Protein AF-A0A1G3WZU2-F1 (afdb_monomer)

Solvent-accessible surface area (backbone atoms only — not comparable to full-atom values): 15239 Å² total; per-residue (Å²): 101,66,67,58,32,50,53,53,32,50,48,33,29,76,77,67,68,32,59,83,69,28,59,60,45,56,56,50,42,62,48,52,51,39,60,75,75,38,60,69,74,60,24,54,40,70,40,26,60,58,54,23,50,54,52,32,49,50,32,31,72,78,67,65,29,57,78,72,34,60,59,46,52,54,48,33,64,44,47,42,40,69,71,74,42,56,78,85,56,30,61,46,71,43,30,63,57,55,25,48,53,51,30,51,48,31,29,75,77,66,69,30,55,83,71,28,58,59,50,54,53,52,35,62,51,56,51,40,68,72,51,88,53,63,67,60,34,50,53,46,52,52,29,48,53,53,19,51,52,42,23,52,47,28,32,74,77,67,68,36,47,74,65,12,55,56,32,56,50,49,38,53,51,49,32,46,75,72,60,75,55,71,86,70,70,66,78,55,71,58,99,53,29,69,48,53,49,52,50,52,54,43,49,53,47,30,52,52,48,29,52,47,34,27,72,75,65,70,29,59,92,61,25,64,59,49,55,51,49,48,63,47,52,48,43,62,62,76,43,78,87,47,62,49,77,43,24,60,52,53,18,52,48,46,24,50,49,39,20,72,78,67,72,34,55,92,58,19,64,61,35,53,53,46,33,63,50,32,47,50,66,77,73,108

Sequence (284 aa):
MPFISVITYMILGFVYNLWNPGWIVFLSIPMVAIIANTRFKNAIVALSPFLSVIAFLILGFEFQLWHPGWMVFLFIPMSAIILNTRLKDMFVAISPFVATIIFIVLGFYYDLWNPGWLVFLMIPMIGVLYKPNKLHVFLYELSFIVAIGFYLYMGYVYELWAYGGLGFLLPFGIGILLGDVKFELDAIEGPQKNKVIVMLLTIFFCIAAFLTLGFVLDGWIYAWQVFLLIPVVAILAFDKFRFTAIAPFVAVVLFFSIGYFFDMFHISWLAFMIIPIAAILENA

Nearest PDB structures (foldseek):
  7udm-assembly1_A  TM=1.849E-01  e=8.961E+00  synthetic construct

pLDDT: mean 90.25, std 7.16, range [53.41, 97.06]

Structure (mmCIF, N/CA/C/O backbone):
data_AF-A0A1G3WZU2-F1
#
_entry.id   AF-A0A1G3WZU2-F1
#
loop_
_atom_site.group_PDB
_atom_site.id
_atom_site.type_symbol
_atom_site.label_atom_id
_atom_site.label_alt_id
_atom_site.label_comp_id
_atom_site.label_asym_id
_atom_site.label_entity_id
_atom_site.label_seq_id
_atom_site.pdbx_PDB_ins_code
_atom_site.Cartn_x
_atom_site.Cartn_y
_atom_site.Cartn_z
_atom_site.occupancy
_atom_site.B_iso_or_equiv
_atom_site.auth_seq_id
_atom_site.auth_comp_id
_atom_site.auth_asym_id
_atom_site.auth_atom_id
_atom_site.pdbx_PDB_model_num
ATOM 1 N N . MET A 1 1 ? 7.653 8.696 -30.078 1.00 71.00 1 MET A N 1
ATOM 2 C CA . MET A 1 1 ? 9.006 8.372 -30.580 1.00 71.00 1 MET A CA 1
ATOM 3 C C . MET A 1 1 ? 9.350 6.866 -30.491 1.00 71.00 1 MET A C 1
ATOM 5 O O . MET A 1 1 ? 10.427 6.554 -30.003 1.00 71.00 1 MET A O 1
ATOM 9 N N . PRO A 1 2 ? 8.527 5.906 -30.979 1.00 85.50 2 PRO A N 1
ATOM 10 C CA . PRO A 1 2 ? 8.866 4.474 -30.859 1.00 85.50 2 PRO A CA 1
ATOM 11 C C . PRO A 1 2 ? 10.161 4.081 -31.584 1.00 85.50 2 PRO A C 1
ATOM 13 O O . PRO A 1 2 ? 10.980 3.353 -31.036 1.00 85.50 2 PRO A O 1
ATOM 16 N N . PHE A 1 3 ? 10.379 4.621 -32.789 1.00 88.88 3 PHE A N 1
ATOM 17 C CA . PHE A 1 3 ? 11.576 4.336 -33.586 1.00 88.88 3 PHE A CA 1
ATOM 18 C C . PHE A 1 3 ? 12.869 4.800 -32.911 1.00 88.88 3 PHE A C 1
ATOM 20 O O . PHE A 1 3 ? 13.854 4.072 -32.938 1.00 88.88 3 PHE A O 1
ATOM 27 N N . ILE A 1 4 ? 12.859 5.967 -32.256 1.00 91.06 4 ILE A N 1
ATOM 28 C CA . ILE A 1 4 ? 14.031 6.452 -31.512 1.00 91.06 4 ILE A CA 1
ATOM 29 C C . ILE A 1 4 ? 14.334 5.504 -30.350 1.00 91.06 4 ILE A C 1
ATOM 31 O O . ILE A 1 4 ? 15.478 5.095 -30.201 1.00 91.06 4 ILE A O 1
ATOM 35 N N . SER A 1 5 ? 13.321 5.082 -29.585 1.00 91.31 5 SER A N 1
ATOM 36 C CA . SER A 1 5 ? 13.514 4.139 -28.478 1.00 91.31 5 SER A CA 1
ATOM 37 C C . SER A 1 5 ? 14.106 2.804 -28.944 1.00 91.31 5 SER A C 1
ATOM 39 O O . SER A 1 5 ? 15.008 2.287 -28.292 1.00 91.31 5 SER A O 1
ATOM 41 N N . VAL A 1 6 ? 13.659 2.277 -30.092 1.00 91.44 6 VAL A N 1
ATOM 42 C CA . VAL A 1 6 ? 14.221 1.054 -30.694 1.00 91.44 6 VAL A CA 1
ATOM 43 C C . VAL A 1 6 ? 15.668 1.264 -31.137 1.00 91.44 6 VAL A C 1
ATOM 45 O O . VAL A 1 6 ? 16.519 0.441 -30.815 1.00 91.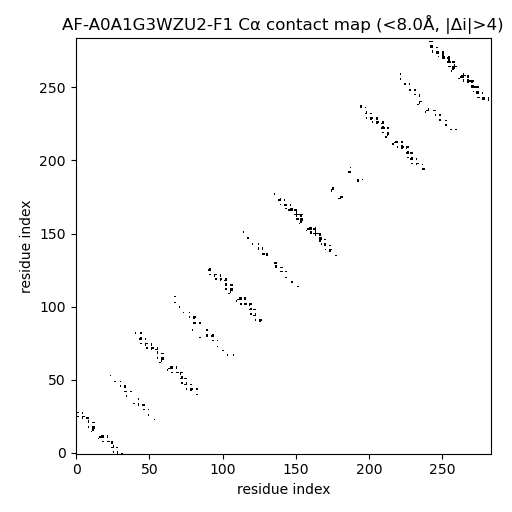44 6 VAL A O 1
ATOM 48 N N . ILE A 1 7 ? 15.973 2.359 -31.841 1.00 94.25 7 ILE A N 1
ATOM 49 C CA . ILE A 1 7 ? 17.341 2.665 -32.289 1.00 94.25 7 ILE A CA 1
ATOM 50 C C . ILE A 1 7 ? 18.274 2.786 -31.082 1.00 94.25 7 ILE A C 1
ATOM 52 O O . ILE A 1 7 ? 19.335 2.167 -31.058 1.00 94.25 7 ILE A O 1
ATOM 56 N N . THR A 1 8 ? 17.865 3.527 -30.052 1.00 93.12 8 THR A N 1
ATOM 57 C CA . THR A 1 8 ? 18.632 3.671 -28.813 1.00 93.12 8 THR A CA 1
ATOM 58 C C . THR A 1 8 ? 18.815 2.326 -28.108 1.00 93.12 8 THR A C 1
ATOM 60 O O . THR A 1 8 ? 19.929 2.025 -27.691 1.00 93.12 8 THR A O 1
ATOM 63 N N . TYR A 1 9 ? 17.777 1.487 -28.024 1.00 93.81 9 TYR A N 1
ATOM 64 C CA . TYR A 1 9 ? 17.889 0.140 -27.455 1.00 93.81 9 TYR A CA 1
ATOM 65 C C . TYR A 1 9 ? 18.904 -0.727 -28.212 1.00 93.81 9 TYR A C 1
ATOM 67 O O . TYR A 1 9 ? 19.763 -1.347 -27.590 1.00 93.81 9 TYR A O 1
ATOM 75 N N . MET A 1 10 ? 18.863 -0.714 -29.548 1.00 95.19 10 MET A N 1
ATOM 76 C CA . MET A 1 10 ? 19.804 -1.464 -30.384 1.00 95.19 10 MET A CA 1
ATOM 77 C C . MET A 1 10 ? 21.242 -0.962 -30.224 1.00 95.19 10 MET A C 1
ATOM 79 O O . MET A 1 10 ? 22.159 -1.771 -30.137 1.00 95.19 10 MET A O 1
ATOM 83 N N . ILE A 1 11 ? 21.456 0.353 -30.124 1.00 95.12 11 ILE A N 1
ATOM 84 C CA . ILE A 1 11 ? 22.785 0.924 -29.852 1.00 95.12 11 ILE A CA 1
ATOM 85 C C . ILE A 1 11 ? 23.288 0.474 -28.472 1.00 95.12 11 ILE A C 1
ATOM 87 O O . ILE A 1 11 ? 24.419 0.007 -28.364 1.00 95.12 11 ILE A O 1
ATOM 91 N N . LEU A 1 12 ? 22.454 0.557 -27.429 1.00 93.81 12 LEU A N 1
ATOM 92 C CA . LEU A 1 12 ? 22.808 0.092 -26.081 1.00 93.81 12 LEU A CA 1
ATOM 93 C C . LEU A 1 12 ? 23.155 -1.405 -26.062 1.00 93.81 12 LEU A C 1
ATOM 95 O O . LEU A 1 12 ? 24.130 -1.800 -25.426 1.00 93.81 12 LEU A O 1
ATOM 99 N N . GLY A 1 13 ? 22.401 -2.228 -26.791 1.00 93.56 13 GLY A N 1
ATOM 100 C CA . GLY A 1 13 ? 22.639 -3.664 -26.912 1.00 93.56 13 GLY A CA 1
ATOM 101 C C . GLY A 1 13 ? 23.910 -4.011 -27.690 1.00 93.56 13 GLY A C 1
ATOM 102 O O . GLY A 1 13 ? 24.774 -4.709 -27.172 1.00 93.56 13 GLY A O 1
ATOM 103 N N . PHE A 1 14 ? 24.062 -3.517 -28.920 1.00 95.00 14 PHE A N 1
ATOM 104 C CA . PHE A 1 14 ? 25.176 -3.907 -29.793 1.00 95.00 14 PHE A CA 1
ATOM 105 C C . PHE A 1 14 ? 26.505 -3.229 -29.450 1.00 95.00 14 PHE A C 1
ATOM 107 O O . PHE A 1 14 ? 27.548 -3.863 -29.578 1.00 95.00 14 PHE A O 1
ATOM 114 N N . VAL A 1 15 ? 26.493 -1.960 -29.026 1.00 96.44 15 VAL A N 1
ATOM 115 C CA . VAL A 1 15 ? 27.729 -1.206 -28.742 1.00 96.44 15 VAL A CA 1
ATOM 116 C C . VAL A 1 15 ? 28.191 -1.415 -27.302 1.00 96.44 15 VAL A C 1
ATOM 118 O O . VAL A 1 15 ? 29.385 -1.555 -27.059 1.00 96.44 15 VAL A O 1
ATOM 121 N N . TYR A 1 16 ? 27.254 -1.453 -26.351 1.00 92.38 16 TYR A N 1
ATOM 122 C CA . TYR A 1 16 ? 27.567 -1.468 -24.918 1.00 92.38 16 TYR A CA 1
ATOM 123 C C . TYR A 1 16 ? 27.204 -2.786 -24.214 1.00 92.38 16 TYR A C 1
ATOM 125 O O . TYR A 1 16 ? 27.464 -2.920 -23.021 1.00 92.38 16 TYR A O 1
ATOM 133 N N . ASN A 1 17 ? 26.617 -3.763 -24.920 1.00 92.19 17 ASN A N 1
ATOM 134 C CA . ASN A 1 17 ? 26.125 -5.027 -24.352 1.00 92.19 17 ASN A CA 1
ATOM 135 C C . ASN A 1 17 ? 25.097 -4.842 -23.211 1.00 92.19 17 ASN A C 1
ATOM 137 O O . ASN A 1 17 ? 24.964 -5.678 -22.318 1.00 92.19 17 ASN A O 1
ATOM 141 N N . LEU A 1 18 ? 24.339 -3.740 -23.239 1.00 90.12 18 LEU A N 1
ATOM 142 C CA . LEU A 1 18 ? 23.370 -3.344 -22.212 1.00 90.12 18 LEU A CA 1
ATOM 143 C C . LEU A 1 18 ? 21.937 -3.792 -22.554 1.00 90.12 18 LEU A C 1
ATOM 145 O O . LEU A 1 18 ? 20.985 -3.026 -22.409 1.00 90.12 18 LEU A O 1
ATOM 149 N N . TRP A 1 19 ? 21.755 -5.044 -22.982 1.00 85.94 19 TRP A N 1
ATOM 150 C CA . TRP A 1 19 ? 20.434 -5.591 -23.340 1.00 85.94 19 TRP A CA 1
ATOM 151 C C . TRP A 1 19 ? 19.440 -5.588 -22.170 1.00 85.94 19 TRP A C 1
ATOM 153 O O . TRP A 1 19 ? 18.263 -5.273 -22.352 1.00 85.94 19 TRP A O 1
ATOM 163 N N . ASN A 1 20 ? 19.933 -5.894 -20.966 1.00 79.94 20 ASN A N 1
ATOM 164 C CA . ASN A 1 20 ? 19.120 -6.049 -19.759 1.00 79.94 20 ASN A CA 1
ATOM 165 C C . ASN A 1 20 ? 18.662 -4.731 -19.120 1.00 79.94 20 ASN A C 1
ATOM 167 O O . ASN A 1 20 ? 17.515 -4.679 -18.707 1.00 79.94 20 ASN A O 1
ATOM 171 N N . PRO A 1 21 ? 19.468 -3.663 -19.004 1.00 84.50 21 PRO A N 1
ATOM 172 C CA . PRO A 1 21 ? 18.947 -2.362 -18.570 1.00 84.50 21 PRO A CA 1
ATOM 173 C C . PRO A 1 21 ? 18.379 -1.538 -19.737 1.00 84.50 21 PRO A C 1
ATOM 175 O O . PRO A 1 21 ? 17.579 -0.628 -19.526 1.00 84.50 21 PRO A O 1
ATOM 178 N N . GLY A 1 22 ? 18.746 -1.859 -20.983 1.00 85.62 22 GLY A N 1
ATOM 179 C CA . GLY A 1 22 ? 18.366 -1.084 -22.162 1.00 85.62 22 GLY A CA 1
ATOM 180 C C . GLY A 1 22 ? 16.857 -0.996 -22.404 1.00 85.62 22 GLY A C 1
ATOM 181 O O . GLY A 1 22 ? 16.400 -0.009 -22.980 1.00 85.62 22 GLY A O 1
ATOM 182 N N . TRP A 1 23 ? 16.056 -1.966 -21.944 1.00 85.75 23 TRP A N 1
ATOM 183 C CA . TRP A 1 23 ? 14.601 -1.934 -22.150 1.00 85.75 23 TRP A CA 1
ATOM 184 C C . TRP A 1 23 ? 13.918 -0.761 -21.435 1.00 85.75 23 TRP A C 1
ATOM 186 O O . TRP A 1 23 ? 12.832 -0.356 -21.847 1.00 85.75 23 TRP A O 1
ATOM 196 N N . ILE A 1 24 ? 14.560 -0.154 -20.428 1.00 88.50 24 ILE A N 1
ATOM 197 C CA . ILE A 1 24 ? 14.058 1.045 -19.736 1.00 88.50 24 ILE A CA 1
ATOM 198 C C . ILE A 1 24 ? 13.798 2.185 -20.734 1.00 88.50 24 ILE A C 1
ATOM 200 O O . ILE A 1 24 ? 12.875 2.979 -20.550 1.00 88.50 24 ILE A O 1
ATOM 204 N N . VAL A 1 25 ? 14.531 2.227 -21.851 1.00 90.38 25 VAL A N 1
ATOM 205 C CA . VAL A 1 25 ? 14.321 3.202 -22.927 1.00 90.38 25 VAL A CA 1
ATOM 206 C C . VAL A 1 25 ? 12.904 3.123 -23.504 1.00 90.38 25 VAL A C 1
ATOM 208 O O . VAL A 1 25 ? 12.361 4.150 -23.911 1.00 90.38 25 VAL A O 1
ATOM 211 N N . PHE A 1 26 ? 12.243 1.963 -23.497 1.00 90.81 26 PHE A N 1
ATOM 212 C CA . PHE A 1 26 ? 10.860 1.848 -23.967 1.00 90.81 26 PHE A CA 1
ATOM 213 C C . PHE A 1 26 ? 9.856 2.583 -23.073 1.00 90.81 26 PHE A C 1
ATOM 215 O O . PHE A 1 26 ? 8.830 3.039 -23.578 1.00 90.81 26 PHE A O 1
ATOM 222 N N . LEU A 1 27 ? 10.168 2.807 -21.790 1.00 90.75 27 LEU A N 1
ATOM 223 C CA . LEU A 1 27 ? 9.333 3.622 -20.900 1.00 90.75 27 LEU A CA 1
ATOM 224 C C . LEU A 1 27 ? 9.261 5.086 -21.364 1.00 90.75 27 LEU A C 1
ATOM 226 O O . LEU A 1 27 ? 8.260 5.757 -21.122 1.00 90.75 27 LEU A O 1
ATOM 230 N N . SER A 1 28 ? 10.254 5.569 -22.123 1.00 88.88 28 SER A N 1
ATOM 231 C CA . SER A 1 28 ? 10.216 6.917 -22.710 1.00 88.88 28 SER A CA 1
ATOM 232 C C . SER A 1 28 ? 9.045 7.124 -23.680 1.00 88.88 28 SER A C 1
ATOM 234 O O . SER A 1 28 ? 8.581 8.253 -23.838 1.00 88.88 28 SER A O 1
ATOM 236 N N . ILE A 1 29 ? 8.521 6.057 -24.299 1.00 89.50 29 ILE A N 1
ATOM 237 C CA . ILE A 1 29 ? 7.420 6.137 -25.270 1.00 89.50 29 ILE A CA 1
ATOM 238 C C . ILE A 1 29 ? 6.145 6.691 -24.610 1.00 89.50 29 ILE A C 1
ATOM 240 O O . ILE A 1 29 ? 5.689 7.761 -25.033 1.00 89.50 29 ILE A O 1
ATOM 244 N N . PRO A 1 30 ? 5.564 6.032 -23.585 1.00 90.31 30 PRO A N 1
ATOM 245 C CA . PRO A 1 30 ? 4.407 6.571 -22.879 1.00 90.31 30 PRO A CA 1
ATOM 246 C C . PRO A 1 30 ? 4.749 7.833 -22.078 1.00 90.31 30 PRO A C 1
ATOM 248 O O . PRO A 1 30 ? 3.932 8.748 -22.041 1.00 90.31 30 PRO A O 1
ATOM 251 N N . MET A 1 31 ? 5.950 7.945 -21.494 1.00 91.56 31 MET A N 1
ATOM 252 C CA . MET A 1 31 ? 6.325 9.123 -20.698 1.00 91.56 31 MET A CA 1
ATOM 253 C C . MET A 1 31 ? 6.316 10.417 -21.522 1.00 91.56 31 MET A C 1
ATOM 255 O O . MET A 1 31 ? 5.727 11.408 -21.094 1.00 91.56 31 MET A O 1
ATOM 259 N N . VAL A 1 32 ? 6.904 10.416 -22.724 1.00 90.69 32 VAL A N 1
ATOM 260 C CA . VAL A 1 32 ? 6.888 11.591 -23.614 1.00 90.69 32 VAL A CA 1
ATOM 261 C C . VAL A 1 32 ? 5.461 11.928 -24.041 1.00 90.69 32 VAL A C 1
ATOM 263 O O . VAL A 1 32 ? 5.096 13.102 -24.068 1.00 90.69 32 VAL A O 1
ATOM 266 N N . ALA A 1 33 ? 4.632 10.919 -24.330 1.00 88.44 33 ALA A N 1
ATOM 267 C CA . ALA A 1 33 ? 3.231 11.136 -24.679 1.00 88.44 33 ALA A CA 1
ATOM 268 C C . ALA A 1 33 ? 2.448 11.793 -23.529 1.00 88.44 33 ALA A C 1
ATOM 270 O O . ALA A 1 33 ? 1.692 12.734 -23.769 1.00 88.44 33 ALA A O 1
ATOM 271 N N . ILE A 1 34 ? 2.663 11.351 -22.287 1.00 90.62 34 ILE A N 1
ATOM 272 C CA . ILE A 1 34 ? 2.039 11.933 -21.093 1.00 90.62 34 ILE A CA 1
ATOM 273 C C . ILE A 1 34 ? 2.492 13.382 -20.904 1.00 90.62 34 ILE A C 1
ATOM 275 O O . ILE A 1 34 ? 1.643 14.259 -20.757 1.00 90.62 34 ILE A O 1
ATOM 279 N N . ILE A 1 35 ? 3.801 13.646 -20.956 1.00 91.62 35 ILE A N 1
ATOM 280 C CA . ILE A 1 35 ? 4.371 14.991 -20.772 1.00 91.62 35 ILE A CA 1
ATOM 281 C C . ILE A 1 35 ? 3.839 15.966 -21.828 1.00 91.62 35 ILE A C 1
ATOM 283 O O . ILE A 1 35 ? 3.502 17.099 -21.498 1.00 91.62 35 ILE A O 1
ATOM 287 N N . ALA A 1 36 ? 3.735 15.527 -23.083 1.00 90.69 36 ALA A N 1
ATOM 288 C CA . ALA A 1 36 ? 3.288 16.376 -24.182 1.00 90.69 36 ALA A CA 1
ATOM 289 C C . ALA A 1 36 ? 1.780 16.680 -24.143 1.00 90.69 36 ALA A C 1
ATOM 291 O O . ALA A 1 36 ? 1.372 17.768 -24.540 1.00 90.69 36 ALA A O 1
ATOM 292 N N . ASN A 1 37 ? 0.952 15.735 -23.684 1.00 91.06 37 ASN A N 1
ATOM 293 C CA . ASN A 1 37 ? -0.510 15.828 -23.813 1.00 91.06 37 ASN A CA 1
ATOM 294 C C . ASN A 1 37 ? -1.250 16.101 -22.495 1.00 91.06 37 ASN A C 1
ATOM 296 O O . ASN A 1 37 ? -2.469 16.266 -22.499 1.00 91.06 37 ASN A O 1
ATOM 300 N N . THR A 1 38 ? -0.550 16.147 -21.358 1.00 88.94 38 THR A N 1
ATOM 301 C CA . THR A 1 38 ? -1.179 16.222 -20.032 1.00 88.94 38 THR A CA 1
ATOM 302 C C . THR A 1 38 ? -0.744 17.472 -19.272 1.00 88.94 38 THR A C 1
ATOM 304 O O . THR A 1 38 ? 0.418 17.864 -19.287 1.00 88.94 38 THR A O 1
ATOM 307 N N . ARG A 1 39 ? -1.674 18.100 -18.538 1.00 89.31 39 ARG A N 1
ATOM 308 C CA . ARG A 1 39 ? -1.346 19.215 -17.629 1.00 89.31 39 ARG A CA 1
ATOM 309 C C . ARG A 1 39 ? -0.372 18.756 -16.544 1.00 89.31 39 ARG A C 1
ATOM 311 O O . ARG A 1 39 ? -0.552 17.670 -16.006 1.00 89.31 39 ARG A O 1
ATOM 318 N N . PHE A 1 40 ? 0.557 19.624 -16.138 1.00 83.81 40 PHE A N 1
ATOM 319 C CA . PHE A 1 40 ? 1.637 19.321 -15.183 1.00 83.81 40 PHE A CA 1
ATOM 320 C C . PHE A 1 40 ? 1.206 18.485 -13.964 1.00 83.81 40 PHE A C 1
ATOM 322 O O . PHE A 1 40 ? 1.771 17.429 -13.700 1.00 83.81 40 PHE A O 1
ATOM 329 N N . LYS A 1 41 ? 0.141 18.902 -13.267 1.00 84.62 41 LYS A N 1
ATOM 330 C CA . LYS A 1 41 ? -0.398 18.184 -12.101 1.00 84.62 41 LYS A CA 1
ATOM 331 C C . LYS A 1 41 ? -0.807 16.739 -12.423 1.00 84.62 41 LYS A C 1
ATOM 333 O O . LYS A 1 41 ? -0.445 15.816 -11.705 1.00 84.62 41 LYS A O 1
ATOM 338 N N . ASN A 1 42 ? -1.542 16.544 -13.513 1.00 88.38 42 ASN A N 1
ATOM 339 C CA . ASN A 1 42 ? -2.000 15.221 -13.935 1.00 88.38 42 ASN A CA 1
ATOM 340 C C . ASN A 1 42 ? -0.847 14.402 -14.536 1.00 88.38 42 ASN A C 1
ATOM 342 O O . ASN A 1 42 ? -0.835 13.181 -14.409 1.00 88.38 42 ASN A O 1
ATOM 346 N N . ALA A 1 43 ? 0.139 15.073 -15.140 1.00 89.88 43 ALA A N 1
ATOM 347 C CA . ALA A 1 43 ? 1.334 14.443 -15.676 1.00 89.88 43 ALA A CA 1
ATOM 348 C C . ALA A 1 43 ? 2.171 13.811 -14.558 1.00 89.88 43 ALA A C 1
ATOM 350 O O . ALA A 1 43 ? 2.593 12.678 -14.722 1.00 89.88 43 ALA A O 1
ATOM 351 N N . ILE A 1 44 ? 2.349 14.467 -13.401 1.00 90.56 44 ILE A N 1
ATOM 352 C CA . ILE A 1 44 ? 3.081 13.873 -12.262 1.00 90.56 44 ILE A CA 1
ATOM 353 C C . ILE A 1 44 ? 2.429 12.559 -11.815 1.00 90.56 44 ILE A C 1
ATOM 355 O O . ILE A 1 44 ? 3.117 11.551 -11.670 1.00 90.56 44 ILE A O 1
ATOM 359 N N . VAL A 1 45 ? 1.104 12.552 -11.647 1.00 90.25 45 VAL A N 1
ATOM 360 C CA . VAL A 1 45 ? 0.368 11.344 -11.242 1.00 90.25 45 VAL A CA 1
ATOM 361 C C . VAL A 1 45 ? 0.506 10.245 -12.298 1.00 90.25 45 VAL A C 1
ATOM 363 O O . VAL A 1 45 ? 0.818 9.106 -11.960 1.00 90.25 45 VAL A O 1
ATOM 366 N N . ALA A 1 46 ? 0.344 10.584 -13.579 1.00 89.00 46 ALA A N 1
ATOM 367 C CA . ALA A 1 46 ? 0.456 9.634 -14.686 1.00 89.00 46 ALA A CA 1
ATOM 368 C C . ALA A 1 46 ? 1.892 9.119 -14.912 1.00 89.00 46 ALA A C 1
ATOM 370 O O . ALA A 1 46 ? 2.076 7.990 -15.361 1.00 89.00 46 ALA A O 1
ATOM 371 N N . LEU A 1 47 ? 2.912 9.918 -14.587 1.00 93.31 47 LEU A N 1
ATOM 372 C CA . LEU A 1 47 ? 4.323 9.536 -14.673 1.00 93.31 47 LEU A CA 1
ATOM 373 C C . LEU A 1 47 ? 4.791 8.714 -13.469 1.00 93.31 47 LEU A C 1
ATOM 375 O O . LEU A 1 47 ? 5.804 8.024 -13.578 1.00 93.31 47 LEU A O 1
ATOM 379 N N . SER A 1 48 ? 4.074 8.763 -12.342 1.00 93.50 48 SER A N 1
ATOM 380 C CA . SER A 1 48 ? 4.488 8.111 -11.098 1.00 93.50 48 SER A CA 1
ATOM 381 C C . SER A 1 48 ? 4.828 6.619 -11.239 1.00 93.50 48 SER A C 1
ATOM 383 O O . SER A 1 48 ? 5.868 6.239 -10.704 1.00 93.50 48 SER A O 1
ATOM 385 N N . PRO A 1 49 ? 4.105 5.776 -12.015 1.00 92.56 49 PRO A N 1
ATOM 386 C CA . PRO A 1 49 ? 4.477 4.368 -12.156 1.00 92.56 49 PRO A CA 1
ATOM 387 C C . PRO A 1 49 ? 5.806 4.190 -12.888 1.00 92.56 49 PRO A C 1
ATOM 389 O O . PRO A 1 49 ? 6.621 3.360 -12.498 1.00 92.56 49 PRO A O 1
ATOM 392 N N . PHE A 1 50 ? 6.059 5.007 -13.913 1.00 93.75 50 PHE A N 1
ATOM 393 C CA . PHE A 1 50 ? 7.303 4.965 -14.681 1.00 93.75 50 PHE A CA 1
ATOM 394 C C . PHE A 1 50 ? 8.493 5.414 -13.836 1.00 93.75 50 PHE A C 1
ATOM 396 O O . PHE A 1 50 ? 9.529 4.753 -13.831 1.00 93.75 50 PHE A O 1
ATOM 403 N N . LEU A 1 51 ? 8.327 6.503 -13.080 1.00 93.38 51 LEU A N 1
ATOM 404 C CA . LEU A 1 51 ? 9.354 6.994 -12.163 1.00 93.38 51 LEU A CA 1
ATOM 405 C C . LEU A 1 51 ? 9.651 5.974 -11.056 1.00 93.38 51 LEU A C 1
ATOM 407 O O . LEU A 1 51 ? 10.820 5.730 -10.769 1.00 93.38 51 LEU A O 1
ATOM 411 N N . SER A 1 52 ? 8.626 5.328 -10.489 1.00 95.06 52 SER A N 1
ATOM 412 C CA . SER A 1 52 ? 8.804 4.265 -9.493 1.00 95.06 52 SER A CA 1
ATOM 413 C C . SER A 1 52 ? 9.529 3.046 -10.066 1.00 95.06 52 SER A C 1
ATOM 415 O O . SER A 1 52 ? 10.418 2.529 -9.400 1.00 95.06 52 SER A O 1
ATOM 417 N N . VAL A 1 53 ? 9.222 2.609 -11.296 1.00 92.62 53 VAL A N 1
ATOM 418 C CA . VAL A 1 53 ? 9.948 1.503 -11.952 1.00 92.62 53 VAL A CA 1
ATOM 419 C C . VAL A 1 53 ? 11.415 1.864 -12.170 1.00 92.62 53 VAL A C 1
ATOM 421 O O . VAL A 1 53 ? 12.288 1.076 -11.823 1.00 92.62 53 VAL A O 1
ATOM 424 N N . ILE A 1 54 ? 11.703 3.054 -12.703 1.00 92.19 54 ILE A N 1
ATOM 425 C CA . ILE A 1 54 ? 13.084 3.504 -12.926 1.00 92.19 54 ILE A CA 1
ATOM 426 C C . ILE A 1 54 ? 13.848 3.542 -11.597 1.00 92.19 54 ILE A C 1
ATOM 428 O O . ILE A 1 54 ? 14.927 2.962 -11.499 1.00 92.19 54 ILE A O 1
ATOM 432 N N . ALA A 1 55 ? 13.271 4.158 -10.561 1.00 93.56 55 ALA A N 1
ATOM 433 C CA . ALA A 1 55 ? 13.879 4.218 -9.235 1.00 93.56 55 ALA A CA 1
ATOM 434 C C . ALA A 1 55 ? 14.106 2.819 -8.638 1.00 93.56 55 ALA A C 1
ATOM 436 O O . ALA A 1 55 ? 15.182 2.549 -8.114 1.00 93.56 55 ALA A O 1
ATOM 437 N N . PHE A 1 56 ? 13.129 1.916 -8.757 1.00 94.00 56 PHE A N 1
ATOM 438 C CA . PHE A 1 56 ? 13.231 0.543 -8.260 1.00 94.00 56 PHE A CA 1
ATOM 439 C C . PHE A 1 56 ? 14.373 -0.228 -8.929 1.00 94.00 56 PHE A C 1
ATOM 441 O O . PHE A 1 56 ? 15.141 -0.901 -8.247 1.00 94.00 56 PHE A O 1
ATOM 448 N N . LEU A 1 57 ? 14.520 -0.102 -10.249 1.00 90.88 57 LEU A N 1
ATOM 449 C CA . LEU A 1 57 ? 15.580 -0.781 -10.995 1.00 90.88 57 LEU A CA 1
ATOM 450 C C . LEU A 1 57 ? 16.962 -0.208 -10.681 1.00 90.88 57 LEU A C 1
ATOM 452 O O . LEU A 1 57 ? 17.906 -0.979 -10.557 1.00 90.88 57 LEU A O 1
ATOM 456 N N . ILE A 1 58 ? 17.086 1.112 -10.509 1.00 90.88 58 ILE A N 1
ATOM 457 C CA . ILE A 1 58 ? 18.342 1.738 -10.068 1.00 90.88 58 ILE A CA 1
ATOM 458 C C . ILE A 1 58 ? 18.722 1.212 -8.678 1.00 90.88 58 ILE A C 1
ATOM 460 O O . ILE A 1 58 ? 19.836 0.729 -8.486 1.00 90.88 58 ILE A O 1
ATOM 464 N N . LEU A 1 59 ? 17.781 1.214 -7.727 1.00 91.75 59 LEU A N 1
ATOM 465 C CA . LEU A 1 59 ? 17.998 0.670 -6.382 1.00 91.75 59 LEU A CA 1
ATOM 466 C C . LEU A 1 59 ? 18.397 -0.812 -6.407 1.00 91.75 59 LEU A C 1
ATOM 468 O O . LEU A 1 59 ? 19.310 -1.216 -5.688 1.00 91.75 59 LEU A O 1
ATOM 472 N N . GLY A 1 60 ? 17.740 -1.618 -7.237 1.00 90.31 60 GLY A N 1
ATOM 473 C CA . GLY A 1 60 ? 18.016 -3.045 -7.365 1.00 90.31 60 GLY A CA 1
ATOM 474 C C . GLY A 1 60 ? 19.358 -3.353 -8.032 1.00 90.31 60 GLY A C 1
ATOM 475 O O . GLY A 1 60 ? 20.136 -4.148 -7.511 1.00 90.31 60 GLY A O 1
ATOM 476 N N . PHE A 1 61 ? 19.662 -2.725 -9.167 1.00 87.12 61 PHE A N 1
ATOM 477 C CA . PHE A 1 61 ? 20.875 -3.033 -9.928 1.00 87.12 61 PHE A CA 1
ATOM 478 C C . PHE A 1 61 ? 22.131 -2.378 -9.350 1.00 87.12 61 PHE A C 1
ATOM 480 O O . PHE A 1 61 ? 23.151 -3.056 -9.237 1.00 87.12 61 PHE A O 1
ATOM 487 N N . GLU A 1 62 ? 22.076 -1.098 -8.970 1.00 88.94 62 GLU A N 1
ATOM 488 C CA . GLU A 1 62 ? 23.257 -0.368 -8.484 1.00 88.94 62 GLU A CA 1
ATOM 489 C C . GLU A 1 62 ? 23.531 -0.631 -7.003 1.00 88.94 62 GLU A C 1
ATOM 491 O O . GLU A 1 62 ? 24.683 -0.792 -6.607 1.00 88.94 62 GLU A O 1
ATOM 496 N N . PHE A 1 63 ? 22.478 -0.711 -6.185 1.00 89.62 63 PHE A N 1
ATOM 497 C CA . PHE A 1 63 ? 22.608 -0.782 -4.726 1.00 89.62 63 PHE A CA 1
ATOM 498 C C . PHE A 1 63 ? 22.221 -2.144 -4.132 1.00 89.62 63 PHE A C 1
ATOM 500 O O . PHE A 1 63 ? 22.358 -2.327 -2.925 1.00 89.62 63 PHE A O 1
ATOM 507 N N . GLN A 1 64 ? 21.740 -3.102 -4.940 1.00 90.44 64 GLN A N 1
ATOM 508 C CA . GLN A 1 64 ? 21.207 -4.397 -4.473 1.00 90.44 64 GLN A CA 1
ATOM 509 C C . GLN A 1 64 ? 20.056 -4.260 -3.457 1.00 90.44 64 GLN A C 1
ATOM 511 O O . GLN A 1 64 ? 19.739 -5.191 -2.718 1.00 90.44 64 GLN A O 1
ATOM 516 N N . LEU A 1 65 ? 19.375 -3.111 -3.446 1.00 89.69 65 LEU A N 1
ATOM 517 C CA . LEU A 1 65 ? 18.295 -2.783 -2.516 1.00 89.69 65 LEU A CA 1
ATOM 518 C C . LEU A 1 65 ? 16.931 -3.235 -3.050 1.00 89.69 65 LEU A C 1
ATOM 520 O O . LEU A 1 65 ? 15.974 -2.473 -3.026 1.00 89.69 65 LEU A O 1
ATOM 524 N N . TRP A 1 66 ? 16.799 -4.478 -3.516 1.00 88.00 66 TRP A N 1
ATOM 525 C CA . TRP A 1 66 ? 15.503 -5.023 -3.965 1.00 88.00 66 TRP A CA 1
ATOM 526 C C . TRP A 1 66 ? 14.468 -5.042 -2.829 1.00 88.00 66 TRP A C 1
ATOM 528 O O . TRP A 1 66 ? 13.300 -4.685 -3.012 1.00 88.00 66 TRP A O 1
ATOM 538 N N . HIS A 1 67 ? 14.935 -5.368 -1.621 1.00 85.50 67 HIS A N 1
ATOM 539 C CA . HIS A 1 67 ? 14.175 -5.324 -0.378 1.00 85.50 67 HIS A CA 1
ATOM 540 C C . HIS A 1 67 ? 14.934 -4.441 0.627 1.00 85.50 67 HIS A C 1
ATOM 542 O O . HIS A 1 67 ? 16.061 -4.789 0.974 1.00 85.50 67 HIS A O 1
ATOM 548 N N . PRO A 1 68 ? 14.381 -3.297 1.079 1.00 88.75 68 PRO A N 1
ATOM 549 C CA . PRO A 1 68 ? 13.002 -2.825 0.921 1.00 88.75 68 PRO A CA 1
ATOM 550 C C . PRO A 1 68 ? 12.768 -1.854 -0.262 1.00 88.75 68 PRO A C 1
ATOM 552 O O . PRO A 1 68 ? 11.812 -1.081 -0.230 1.00 88.75 68 PRO A O 1
ATOM 555 N N . GLY A 1 69 ? 13.596 -1.849 -1.315 1.00 89.88 69 GLY A N 1
ATOM 556 C CA . GLY A 1 69 ? 13.496 -0.844 -2.390 1.00 89.88 69 GLY A CA 1
ATOM 557 C C . GLY A 1 69 ? 12.171 -0.810 -3.147 1.00 89.88 69 GLY A C 1
ATOM 558 O O . GLY A 1 69 ? 11.843 0.222 -3.723 1.00 89.88 69 GLY A O 1
ATOM 559 N N . TRP A 1 70 ? 11.346 -1.860 -3.083 1.00 92.19 70 TRP A N 1
ATOM 560 C CA . TRP A 1 70 ? 9.968 -1.832 -3.594 1.00 92.19 70 TRP A CA 1
ATOM 561 C C . TRP A 1 70 ? 9.104 -0.716 -2.972 1.00 92.19 70 TRP A C 1
ATOM 563 O O . TRP A 1 70 ? 8.113 -0.308 -3.577 1.00 92.19 70 TRP A O 1
ATOM 573 N N . MET A 1 71 ? 9.474 -0.161 -1.810 1.00 93.62 71 MET A N 1
ATOM 574 C CA . MET A 1 71 ? 8.754 0.956 -1.181 1.00 93.62 71 MET A CA 1
ATOM 575 C C . MET A 1 71 ? 8.611 2.182 -2.096 1.00 93.62 71 MET A C 1
ATOM 577 O O . MET A 1 71 ? 7.671 2.958 -1.925 1.00 93.62 71 MET A O 1
ATOM 581 N N . VAL A 1 72 ? 9.469 2.347 -3.112 1.00 95.31 72 VAL A N 1
ATOM 582 C CA . VAL A 1 72 ? 9.328 3.421 -4.114 1.00 95.31 72 VAL A CA 1
ATOM 583 C C . VAL A 1 72 ? 8.010 3.356 -4.892 1.00 95.31 72 VAL A C 1
ATOM 585 O O . VAL A 1 72 ? 7.568 4.372 -5.427 1.00 95.31 72 VAL A O 1
ATOM 588 N N . PHE A 1 73 ? 7.338 2.201 -4.941 1.00 94.38 73 PHE A N 1
ATOM 589 C CA . PHE A 1 73 ? 6.016 2.071 -5.558 1.00 94.38 73 PHE A CA 1
ATOM 590 C C . PHE A 1 73 ? 4.904 2.744 -4.745 1.00 94.38 73 PHE A C 1
ATOM 592 O O . PHE A 1 73 ? 3.885 3.124 -5.320 1.00 94.38 73 PHE A O 1
ATOM 599 N N . LEU A 1 74 ? 5.104 2.994 -3.444 1.00 94.88 74 LEU A N 1
ATOM 600 C CA . LEU A 1 74 ? 4.154 3.762 -2.628 1.00 94.88 74 LEU A CA 1
ATOM 601 C C . LEU A 1 74 ? 4.043 5.221 -3.103 1.00 94.88 74 LEU A C 1
ATOM 603 O O . LEU A 1 74 ? 3.020 5.867 -2.875 1.00 94.88 74 LEU A O 1
ATOM 607 N N . PHE A 1 75 ? 5.035 5.721 -3.852 1.00 93.56 75 PHE A N 1
ATOM 608 C CA . PHE A 1 75 ? 4.964 7.026 -4.508 1.00 93.56 75 PHE A CA 1
ATOM 609 C C . PHE A 1 75 ? 3.785 7.141 -5.485 1.00 93.56 75 PHE A C 1
ATOM 611 O O . PHE A 1 75 ? 3.228 8.228 -5.632 1.00 93.56 75 PHE A O 1
ATOM 618 N N . ILE A 1 76 ? 3.358 6.040 -6.115 1.00 93.38 76 ILE A N 1
ATOM 619 C CA . ILE A 1 76 ? 2.257 6.042 -7.088 1.00 93.38 76 ILE A CA 1
ATOM 620 C C . ILE A 1 76 ? 0.961 6.571 -6.449 1.00 93.38 76 ILE A C 1
ATOM 622 O O . ILE A 1 76 ? 0.503 7.651 -6.839 1.00 93.38 76 ILE A O 1
ATOM 626 N N . PRO A 1 77 ? 0.382 5.903 -5.431 1.00 93.62 77 PRO A N 1
ATOM 627 C CA . PRO A 1 77 ? -0.812 6.412 -4.766 1.00 93.62 77 PRO A CA 1
ATOM 628 C C . PRO A 1 77 ? -0.548 7.707 -3.988 1.00 93.62 77 PRO A C 1
ATOM 630 O O . PRO A 1 77 ? -1.406 8.590 -3.983 1.00 93.62 77 PRO A O 1
ATOM 633 N N . MET A 1 78 ? 0.634 7.883 -3.380 1.00 94.81 78 MET A N 1
ATOM 634 C CA . MET A 1 78 ? 0.950 9.110 -2.638 1.00 94.81 78 MET A CA 1
ATOM 635 C C . MET A 1 78 ? 0.940 10.349 -3.538 1.00 94.81 78 MET A C 1
ATOM 637 O O . MET A 1 78 ? 0.361 11.363 -3.159 1.00 94.81 78 MET A O 1
ATOM 641 N N . SER A 1 79 ? 1.518 10.278 -4.740 1.00 93.38 79 SER A N 1
ATOM 642 C CA . SER A 1 79 ? 1.523 11.394 -5.694 1.00 93.38 79 SER A CA 1
ATOM 643 C C . SER A 1 79 ? 0.102 11.809 -6.090 1.00 93.38 79 SER A C 1
ATOM 645 O O . SER A 1 79 ? -0.204 13.001 -6.148 1.00 93.38 79 SER A O 1
ATOM 647 N N . ALA A 1 80 ? -0.794 10.833 -6.274 1.00 92.44 80 ALA A N 1
ATOM 648 C CA . ALA A 1 80 ? -2.201 11.078 -6.552 1.00 92.44 80 ALA A CA 1
ATOM 649 C C . ALA A 1 80 ? -2.893 11.785 -5.379 1.00 92.44 80 ALA A C 1
ATOM 651 O O . ALA A 1 80 ? -3.613 12.758 -5.599 1.00 92.44 80 ALA A O 1
ATOM 652 N N . ILE A 1 81 ? -2.651 11.339 -4.144 1.00 93.44 81 ILE A N 1
ATOM 653 C CA . ILE A 1 81 ? -3.258 11.916 -2.936 1.00 93.44 81 ILE A CA 1
ATOM 654 C C . ILE A 1 81 ? -2.741 13.335 -2.684 1.00 93.44 81 ILE A C 1
ATOM 656 O O . ILE A 1 81 ? -3.540 14.247 -2.491 1.00 93.44 81 ILE A O 1
ATOM 660 N N . ILE A 1 82 ? -1.423 13.544 -2.732 1.00 94.25 82 ILE A N 1
ATOM 661 C CA . ILE A 1 82 ? -0.788 14.851 -2.489 1.00 94.25 82 ILE A CA 1
ATOM 662 C C . ILE A 1 82 ? -1.336 15.903 -3.450 1.00 94.25 82 ILE A C 1
ATOM 664 O O . ILE A 1 82 ? -1.592 17.042 -3.065 1.00 94.25 82 ILE A O 1
ATOM 668 N N . LEU A 1 83 ? -1.518 15.528 -4.715 1.00 92.12 83 LEU A N 1
ATOM 669 C CA . LEU A 1 83 ? -1.947 16.466 -5.735 1.00 92.12 83 LEU A CA 1
ATOM 670 C C . LEU A 1 83 ? -3.469 16.639 -5.745 1.00 92.12 83 LEU A C 1
ATOM 672 O O . LEU A 1 83 ? -3.939 17.758 -5.948 1.00 92.12 83 LEU A O 1
ATOM 676 N N . ASN A 1 84 ? -4.262 15.587 -5.539 1.00 91.38 84 ASN A N 1
ATOM 677 C CA . ASN A 1 84 ? -5.713 15.634 -5.767 1.00 91.38 84 ASN A CA 1
ATOM 678 C C . ASN A 1 84 ? -6.565 15.811 -4.505 1.00 91.38 84 ASN A C 1
ATOM 680 O O . ASN A 1 84 ? -7.753 16.108 -4.632 1.00 91.38 84 ASN A O 1
ATOM 684 N N . THR A 1 85 ? -5.984 15.696 -3.313 1.00 90.69 85 THR A N 1
ATOM 685 C CA . THR A 1 85 ? -6.711 15.800 -2.042 1.00 90.69 85 THR A CA 1
ATOM 686 C C . THR A 1 85 ? -6.520 17.176 -1.400 1.00 90.69 85 THR A C 1
ATOM 688 O O . THR A 1 85 ? -5.494 17.835 -1.562 1.00 90.69 85 THR A O 1
ATOM 691 N N . ARG A 1 86 ? -7.526 17.649 -0.655 1.00 90.69 86 ARG A N 1
ATOM 692 C CA . ARG A 1 86 ? -7.417 18.887 0.134 1.00 90.69 86 ARG A CA 1
ATOM 693 C C . ARG A 1 86 ? -6.421 18.689 1.278 1.00 90.69 86 ARG A C 1
ATOM 695 O O . ARG A 1 86 ? -6.417 17.632 1.897 1.00 90.69 86 ARG A O 1
ATOM 702 N N . LEU A 1 87 ? -5.659 19.728 1.634 1.00 86.81 87 LEU A N 1
ATOM 703 C CA . LEU A 1 87 ? -4.642 19.653 2.700 1.00 86.81 87 LEU A CA 1
ATOM 704 C C . LEU A 1 87 ? -5.170 19.080 4.025 1.00 86.81 87 LEU A C 1
ATOM 706 O O . LEU A 1 87 ? -4.453 18.345 4.694 1.00 86.81 87 LEU A O 1
ATOM 710 N N . LYS A 1 88 ? -6.423 19.386 4.388 1.00 84.19 88 LYS A N 1
ATOM 711 C CA . LYS A 1 88 ? -7.052 18.882 5.618 1.00 84.19 88 LYS A CA 1
ATOM 712 C C . LYS A 1 88 ? -7.168 17.352 5.636 1.00 84.19 88 LYS A C 1
ATOM 714 O O . LYS A 1 88 ? -6.904 16.744 6.662 1.00 84.19 88 LYS A O 1
ATOM 719 N N . ASP A 1 89 ? -7.524 16.749 4.507 1.00 88.81 89 ASP A N 1
ATOM 720 C CA . ASP A 1 89 ? -7.786 15.307 4.403 1.00 88.81 89 ASP A CA 1
ATOM 721 C C . ASP A 1 89 ? -6.533 14.535 3.945 1.00 88.81 89 ASP A C 1
ATOM 723 O O . ASP A 1 89 ? -6.423 13.322 4.119 1.00 88.81 89 ASP A O 1
ATOM 727 N N . MET A 1 90 ? -5.556 15.256 3.386 1.00 92.50 90 MET A N 1
ATOM 728 C CA . MET A 1 90 ? -4.311 14.715 2.848 1.00 92.50 90 MET A CA 1
ATOM 729 C C . MET A 1 90 ? -3.496 13.955 3.902 1.00 92.50 90 MET A C 1
ATOM 731 O O . MET A 1 90 ? -2.997 12.874 3.608 1.00 92.50 90 MET A O 1
ATOM 735 N N . PHE A 1 91 ? -3.373 14.477 5.127 1.00 91.19 91 PHE A N 1
ATOM 736 C CA . PHE A 1 91 ? -2.574 13.829 6.176 1.00 91.19 91 PHE A CA 1
ATOM 737 C C . PHE A 1 91 ? -3.142 12.469 6.582 1.00 91.19 91 PHE A C 1
ATOM 739 O O . PHE A 1 91 ? -2.395 11.496 6.669 1.00 91.19 91 PHE A O 1
ATOM 746 N N . VAL A 1 92 ? -4.464 12.379 6.750 1.00 92.06 92 VAL A N 1
ATOM 747 C CA . VAL A 1 92 ? -5.145 11.107 7.026 1.00 92.06 92 VAL A CA 1
ATOM 748 C C . VAL A 1 92 ? -4.948 10.151 5.850 1.00 92.06 92 VAL A C 1
ATOM 750 O O . VAL A 1 92 ? -4.560 9.006 6.054 1.00 92.06 92 VAL A O 1
ATOM 753 N N . ALA A 1 93 ? -5.133 10.625 4.615 1.00 93.06 93 ALA A N 1
ATOM 754 C CA . ALA A 1 93 ? -5.039 9.794 3.416 1.00 93.06 93 ALA A CA 1
ATOM 755 C C . ALA A 1 93 ? -3.620 9.256 3.139 1.00 93.06 93 ALA A C 1
ATOM 757 O O . ALA A 1 93 ? -3.476 8.144 2.637 1.00 93.06 93 ALA A O 1
ATOM 758 N N . ILE A 1 94 ? -2.571 10.018 3.465 1.00 95.50 94 ILE A N 1
ATOM 759 C CA . ILE A 1 94 ? -1.171 9.606 3.271 1.00 95.50 94 ILE A CA 1
ATOM 760 C C . ILE A 1 94 ? -0.660 8.736 4.432 1.00 95.50 94 ILE A C 1
ATOM 762 O O . ILE A 1 94 ? 0.273 7.950 4.248 1.00 95.50 94 ILE A O 1
ATOM 766 N N . SER A 1 95 ? -1.275 8.835 5.615 1.00 95.50 95 SER A N 1
ATOM 767 C CA . SER A 1 95 ? -0.814 8.145 6.824 1.00 95.50 95 SER A CA 1
ATOM 768 C C . SER A 1 95 ? -0.593 6.628 6.683 1.00 95.50 95 SER A C 1
ATOM 770 O O . SER A 1 95 ? 0.411 6.170 7.224 1.00 95.50 95 SER A O 1
ATOM 772 N N . PRO A 1 96 ? -1.376 5.835 5.913 1.00 96.38 96 PRO A N 1
ATOM 773 C CA . PRO A 1 96 ? -1.097 4.405 5.758 1.00 96.38 96 PRO A CA 1
ATOM 774 C C . PRO A 1 96 ? 0.213 4.125 5.016 1.00 96.38 96 PRO A C 1
ATOM 776 O O . PRO A 1 96 ? 0.930 3.182 5.349 1.00 96.38 96 PRO A O 1
ATOM 779 N N . PHE A 1 97 ? 0.561 4.964 4.038 1.00 96.56 97 PHE A N 1
ATOM 780 C CA . PHE A 1 97 ? 1.806 4.837 3.279 1.00 96.56 97 PHE A CA 1
ATOM 781 C C . PHE A 1 97 ? 3.008 5.207 4.143 1.00 96.56 97 PHE A C 1
ATOM 783 O O . PHE A 1 97 ? 3.997 4.481 4.165 1.00 96.56 97 PHE A O 1
ATOM 790 N N . VAL A 1 98 ? 2.895 6.294 4.911 1.00 95.94 98 VAL A N 1
ATOM 791 C CA . VAL A 1 98 ? 3.937 6.716 5.859 1.00 95.94 98 VAL A CA 1
ATOM 792 C C . VAL A 1 98 ? 4.126 5.668 6.952 1.00 95.94 98 VAL A C 1
ATOM 794 O O . VAL A 1 98 ? 5.260 5.281 7.222 1.00 95.94 98 VAL A O 1
ATOM 797 N N . ALA A 1 99 ? 3.035 5.149 7.521 1.00 97.00 99 ALA A N 1
ATOM 798 C CA . ALA A 1 99 ? 3.084 4.080 8.511 1.00 97.00 99 ALA A CA 1
ATOM 799 C C . ALA A 1 99 ? 3.754 2.822 7.951 1.00 97.00 99 ALA A C 1
ATOM 801 O O . ALA A 1 99 ? 4.609 2.248 8.616 1.00 97.00 99 ALA A O 1
ATOM 802 N N . THR A 1 100 ? 3.438 2.443 6.708 1.00 95.81 100 THR A N 1
ATOM 803 C CA . THR A 1 100 ? 4.077 1.304 6.031 1.00 95.81 100 THR A CA 1
ATOM 804 C C . THR A 1 100 ? 5.580 1.522 5.871 1.00 95.81 100 THR A C 1
ATOM 806 O O . THR A 1 100 ? 6.353 0.630 6.201 1.00 95.81 100 THR A O 1
ATOM 809 N N . ILE A 1 101 ? 6.018 2.704 5.420 1.00 95.69 101 ILE A N 1
ATOM 810 C CA . ILE A 1 101 ? 7.450 3.016 5.273 1.00 95.69 101 ILE A CA 1
ATOM 811 C C . ILE A 1 101 ? 8.163 2.902 6.623 1.00 95.69 101 ILE A C 1
ATOM 813 O O . ILE A 1 101 ? 9.179 2.220 6.723 1.00 95.69 101 ILE A O 1
ATOM 817 N N . ILE A 1 102 ? 7.619 3.529 7.670 1.00 96.81 102 ILE A N 1
ATOM 818 C CA . ILE A 1 102 ? 8.208 3.478 9.012 1.00 96.81 102 ILE A CA 1
ATOM 819 C C . ILE A 1 102 ? 8.229 2.035 9.531 1.00 96.81 102 ILE A C 1
ATOM 821 O O . ILE A 1 102 ? 9.254 1.599 10.040 1.00 96.81 102 ILE A O 1
ATOM 825 N N . PHE A 1 103 ? 7.142 1.278 9.373 1.00 96.81 103 PHE A N 1
ATOM 826 C CA . PHE A 1 103 ? 7.050 -0.115 9.812 1.00 96.81 103 PHE A CA 1
ATOM 827 C C . PHE A 1 103 ? 8.101 -1.005 9.142 1.00 96.81 103 PHE A C 1
ATOM 829 O O . PHE A 1 103 ? 8.797 -1.753 9.823 1.00 96.81 103 PHE A O 1
ATOM 836 N N . ILE A 1 104 ? 8.265 -0.887 7.823 1.00 95.31 104 ILE A N 1
ATOM 837 C CA . ILE A 1 104 ? 9.272 -1.638 7.067 1.00 95.31 104 ILE A CA 1
ATOM 838 C C . ILE A 1 104 ? 10.686 -1.226 7.493 1.00 95.31 104 ILE A C 1
ATOM 840 O O . ILE A 1 104 ? 11.541 -2.091 7.671 1.00 95.31 104 ILE A O 1
ATOM 844 N N . VAL A 1 105 ? 10.940 0.066 7.723 1.00 94.06 105 VAL A N 1
ATOM 845 C CA . VAL A 1 105 ? 12.241 0.530 8.227 1.00 94.06 105 VAL A CA 1
ATOM 846 C C . VAL A 1 105 ? 12.521 -0.021 9.632 1.00 94.06 105 VAL A C 1
ATOM 848 O O . VAL A 1 105 ? 13.610 -0.534 9.875 1.00 94.06 105 VAL A O 1
ATOM 851 N N . LEU A 1 106 ? 11.542 0.017 10.539 1.00 95.94 106 LEU A N 1
ATOM 852 C CA . LEU A 1 106 ? 11.651 -0.563 11.882 1.00 95.94 106 LEU A CA 1
ATOM 853 C C . LEU A 1 106 ? 11.901 -2.076 11.836 1.00 95.94 106 LEU A C 1
ATOM 855 O O . LEU A 1 106 ? 12.755 -2.573 12.565 1.00 95.94 106 LEU A O 1
ATOM 859 N N . GLY A 1 107 ? 11.202 -2.797 10.962 1.00 95.00 107 GLY A N 1
ATOM 860 C CA . GLY A 1 107 ? 11.354 -4.239 10.801 1.00 95.00 107 GLY A CA 1
ATOM 861 C C . GLY A 1 107 ? 12.718 -4.640 10.240 1.00 95.00 107 GLY A C 1
ATOM 862 O O . GLY A 1 107 ? 13.413 -5.451 10.840 1.00 95.00 107 GLY A O 1
ATOM 863 N N . PHE A 1 108 ? 13.145 -4.061 9.114 1.00 91.50 108 PHE A N 1
ATOM 864 C CA . PHE A 1 108 ? 14.387 -4.487 8.456 1.00 91.50 108 PHE A CA 1
ATOM 865 C C . PHE A 1 108 ? 15.662 -3.936 9.102 1.00 91.50 108 PHE A C 1
ATOM 867 O O . PHE A 1 108 ? 16.667 -4.640 9.120 1.00 91.50 108 PHE A O 1
ATOM 874 N N . TYR A 1 109 ? 15.655 -2.696 9.604 1.00 92.69 109 TYR A N 1
ATOM 875 C CA . TYR A 1 109 ? 16.873 -2.074 10.145 1.00 92.69 109 TYR A CA 1
ATOM 876 C C . TYR A 1 109 ? 17.022 -2.235 11.659 1.00 92.69 109 TYR A C 1
ATOM 878 O O . TYR A 1 109 ? 18.144 -2.172 12.156 1.00 92.69 109 TYR A O 1
ATOM 886 N N . TYR A 1 110 ? 15.920 -2.434 12.388 1.00 94.25 110 TYR A N 1
ATOM 887 C CA . TYR A 1 110 ? 15.928 -2.497 13.853 1.00 94.25 110 TYR A CA 1
ATOM 888 C C . TYR A 1 110 ? 15.343 -3.800 14.421 1.00 94.25 110 TYR A C 1
ATOM 890 O O . TYR A 1 110 ? 15.339 -3.959 15.637 1.00 94.25 110 TYR A O 1
ATOM 898 N N . ASP A 1 111 ? 14.852 -4.717 13.577 1.00 94.56 111 ASP A N 1
ATOM 899 C CA . ASP A 1 111 ? 14.171 -5.964 13.976 1.00 94.56 111 ASP A CA 1
ATOM 900 C C . ASP A 1 111 ? 12.947 -5.744 14.892 1.00 94.56 111 ASP A C 1
ATOM 902 O O . ASP A 1 111 ? 12.531 -6.586 15.686 1.00 94.56 111 ASP A O 1
ATOM 906 N N . LEU A 1 112 ? 12.319 -4.570 14.776 1.00 94.62 112 LEU A N 1
ATOM 907 C CA . LEU A 1 112 ? 11.202 -4.135 15.615 1.00 94.62 112 LEU A CA 1
ATOM 908 C C . LEU A 1 112 ? 9.846 -4.472 14.978 1.00 94.62 112 LEU A C 1
ATOM 910 O O . LEU A 1 112 ? 8.958 -3.627 14.928 1.00 94.62 112 LEU A O 1
ATOM 914 N N . TRP A 1 113 ? 9.643 -5.704 14.507 1.00 93.12 113 TRP A N 1
ATOM 915 C CA . TRP A 1 113 ? 8.381 -6.117 13.866 1.00 93.12 113 TRP A CA 1
ATOM 916 C C . TRP A 1 113 ? 7.184 -6.083 14.822 1.00 93.12 113 TRP A C 1
ATOM 918 O O . TRP A 1 113 ? 6.113 -5.578 14.486 1.00 93.12 113 TRP A O 1
ATOM 928 N N . ASN A 1 114 ? 7.373 -6.598 16.036 1.00 90.50 114 ASN A N 1
ATOM 929 C CA . ASN A 1 114 ? 6.301 -6.731 17.019 1.00 90.50 114 ASN A CA 1
ATOM 930 C C . ASN A 1 114 ? 5.915 -5.408 17.716 1.00 90.50 114 ASN A C 1
ATOM 932 O O . ASN A 1 114 ? 4.733 -5.143 17.882 1.00 90.50 114 ASN A O 1
ATOM 936 N N . PRO A 1 115 ? 6.841 -4.519 18.109 1.00 94.25 115 PRO A N 1
ATOM 937 C CA . PRO A 1 115 ? 6.453 -3.180 18.560 1.00 94.25 115 PRO A CA 1
ATOM 938 C C . PRO A 1 115 ? 6.187 -2.216 17.391 1.00 94.25 115 PRO A C 1
ATOM 940 O O . PRO A 1 115 ? 5.446 -1.249 17.548 1.00 94.25 115 PRO A O 1
ATOM 943 N N . GLY A 1 116 ? 6.760 -2.457 16.209 1.00 94.44 116 GLY A N 1
ATOM 944 C CA . GLY A 1 116 ? 6.694 -1.533 15.076 1.00 94.44 116 GLY A CA 1
ATOM 945 C C . GLY A 1 116 ? 5.306 -1.385 14.465 1.00 94.44 116 GLY A C 1
ATOM 946 O O . GLY A 1 116 ? 5.002 -0.323 13.921 1.00 94.44 116 GLY A O 1
ATOM 947 N N . TRP A 1 117 ? 4.430 -2.391 14.572 1.00 94.75 117 TRP A N 1
ATOM 948 C CA . TRP A 1 117 ? 3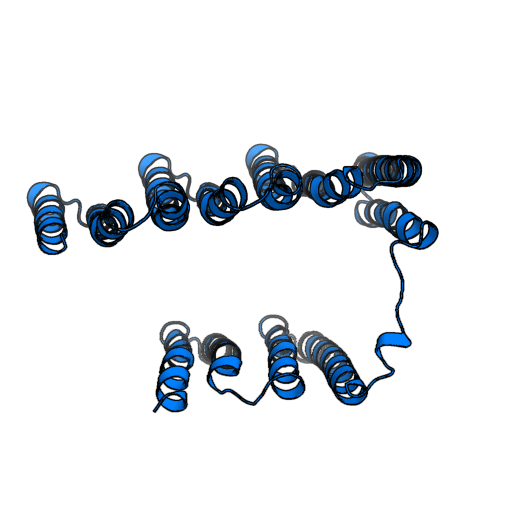.075 -2.282 14.015 1.00 94.75 117 TRP A CA 1
ATOM 949 C C . TRP A 1 117 ? 2.255 -1.174 14.692 1.00 94.75 117 TRP A C 1
ATOM 951 O O . TRP A 1 117 ? 1.333 -0.637 14.081 1.00 94.75 117 TRP A O 1
ATOM 961 N N . LEU A 1 118 ? 2.619 -0.764 15.914 1.00 96.31 118 LEU A N 1
ATOM 962 C CA . LEU A 1 118 ? 1.964 0.333 16.628 1.00 96.31 118 LEU A CA 1
ATOM 963 C C . LEU A 1 118 ? 1.960 1.643 15.835 1.00 96.31 118 LEU A C 1
ATOM 965 O O . LEU A 1 118 ? 1.077 2.473 16.033 1.00 96.31 118 LEU A O 1
ATOM 969 N N . VAL A 1 119 ? 2.894 1.824 14.896 1.00 96.69 119 VAL A N 1
ATOM 970 C CA . VAL A 1 119 ? 2.925 2.996 14.014 1.00 96.69 119 VAL A CA 1
ATOM 971 C C . VAL A 1 119 ? 1.645 3.115 13.181 1.00 96.69 119 VAL A C 1
ATOM 973 O O . VAL A 1 119 ? 1.198 4.229 12.922 1.00 96.69 119 VAL A O 1
ATOM 976 N N . PHE A 1 120 ? 0.982 2.010 12.827 1.00 96.19 120 PHE A N 1
ATOM 977 C CA . PHE A 1 120 ? -0.294 2.055 12.103 1.00 96.19 120 PHE A CA 1
ATOM 978 C C . PHE A 1 120 ? -1.417 2.737 12.898 1.00 96.19 120 PHE A C 1
ATOM 980 O O . PHE A 1 120 ? -2.358 3.255 12.296 1.00 96.19 120 PHE A O 1
ATOM 987 N N . LEU A 1 121 ? -1.306 2.831 14.228 1.00 95.44 121 LEU A N 1
ATOM 988 C CA . LEU A 1 121 ? -2.258 3.571 15.062 1.00 95.44 121 LEU A CA 1
ATOM 989 C C . LEU A 1 121 ? 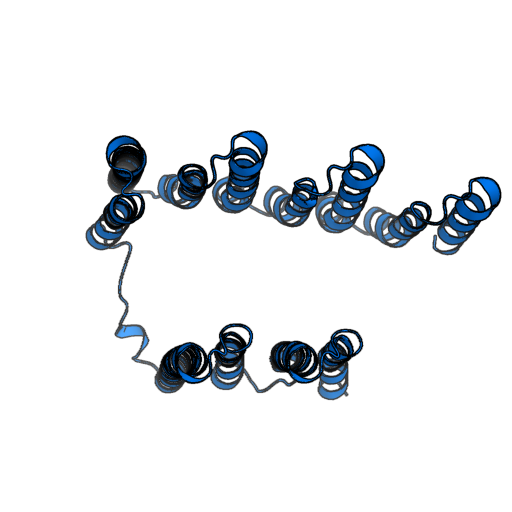-2.220 5.082 14.802 1.00 95.44 121 LEU A C 1
ATOM 991 O O . LEU A 1 121 ? -3.191 5.771 15.109 1.00 95.44 121 LEU A O 1
ATOM 995 N N . MET A 1 122 ? -1.177 5.598 14.138 1.00 93.44 122 MET A N 1
ATOM 996 C CA . MET A 1 122 ? -1.160 6.990 13.686 1.00 93.44 122 MET A CA 1
ATOM 997 C C . MET A 1 122 ? -2.335 7.308 12.749 1.00 93.44 122 MET A C 1
ATOM 999 O O . MET A 1 122 ? -2.796 8.443 12.721 1.00 93.44 122 MET A O 1
ATOM 1003 N N . ILE A 1 123 ? -2.837 6.319 11.999 1.00 94.56 123 ILE A N 1
ATOM 1004 C CA . ILE A 1 123 ? -3.932 6.496 11.038 1.00 94.56 123 ILE A CA 1
ATOM 1005 C C . ILE A 1 123 ? -5.227 6.910 11.764 1.00 94.56 123 ILE A C 1
ATOM 1007 O O . ILE A 1 123 ? -5.730 8.006 11.490 1.00 94.56 123 ILE A O 1
ATOM 1011 N N . PRO A 1 124 ? -5.781 6.104 12.702 1.00 92.44 124 PRO A N 1
ATOM 1012 C CA . PRO A 1 124 ? -6.966 6.509 13.447 1.00 92.44 124 PRO A CA 1
ATOM 1013 C C . PRO A 1 124 ? -6.712 7.718 14.354 1.00 92.44 124 PRO A C 1
ATOM 1015 O O . PRO A 1 124 ? -7.600 8.561 14.445 1.00 92.44 124 PRO A O 1
ATOM 1018 N N . MET A 1 125 ? -5.528 7.858 14.965 1.00 93.69 125 MET A N 1
ATOM 1019 C CA . MET A 1 125 ? -5.204 9.014 15.819 1.00 93.69 125 MET A CA 1
ATOM 1020 C C . MET A 1 125 ? -5.280 10.329 15.026 1.00 93.69 125 MET A C 1
ATOM 1022 O O . MET A 1 125 ? -6.077 11.210 15.343 1.00 93.69 125 MET A O 1
ATOM 1026 N N . ILE A 1 126 ? -4.579 10.430 13.887 1.00 93.25 126 ILE A N 1
ATOM 1027 C CA . ILE A 1 126 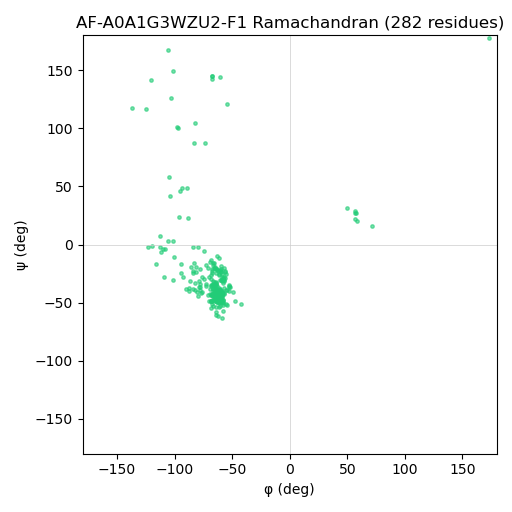? -4.660 11.613 13.012 1.00 93.25 126 ILE A CA 1
ATOM 1028 C C . ILE A 1 126 ? -6.104 11.847 12.545 1.00 93.25 126 ILE A C 1
ATOM 1030 O O . ILE A 1 126 ? -6.563 12.989 12.525 1.00 93.25 126 ILE A O 1
ATOM 1034 N N . GLY A 1 127 ? -6.842 10.786 12.204 1.00 90.94 127 GLY A N 1
ATOM 1035 C CA . GLY A 1 127 ? -8.251 10.884 11.815 1.00 90.94 127 GLY A CA 1
ATOM 1036 C C . GLY A 1 127 ? -9.139 11.499 12.902 1.00 90.94 127 GLY A C 1
ATOM 1037 O O . GLY A 1 127 ? -9.978 12.356 12.611 1.00 90.94 127 GLY A O 1
ATOM 1038 N N . VAL A 1 128 ? -8.933 11.113 14.161 1.00 91.19 128 VAL A N 1
ATOM 1039 C CA . VAL A 1 128 ? -9.709 11.614 15.298 1.00 91.19 128 VAL A CA 1
ATOM 1040 C C . VAL A 1 128 ? -9.425 13.090 15.578 1.00 91.19 128 VAL A C 1
ATOM 1042 O O . VAL A 1 128 ? -10.368 13.817 15.890 1.00 91.19 128 VAL A O 1
ATOM 1045 N N . LEU A 1 129 ? -8.194 13.578 15.389 1.00 91.62 129 LEU A N 1
ATOM 1046 C CA . LEU A 1 129 ? -7.836 14.990 15.615 1.00 91.62 129 LEU A CA 1
ATOM 1047 C C . LEU A 1 129 ? -8.708 15.987 14.830 1.00 91.62 129 LEU A C 1
ATOM 1049 O O . LEU A 1 129 ? -8.875 17.136 15.253 1.00 91.62 129 LEU A O 1
ATOM 1053 N N . TYR A 1 130 ? -9.291 15.559 13.706 1.00 88.25 130 TYR A N 1
ATOM 1054 C CA . TYR A 1 130 ? -10.175 16.383 12.880 1.00 88.25 130 TYR A CA 1
ATOM 1055 C C . TYR A 1 130 ? -11.638 16.419 13.348 1.00 88.25 130 TYR A C 1
ATOM 1057 O O . TYR A 1 130 ? -12.440 17.142 12.742 1.00 88.25 130 TYR A O 1
ATOM 1065 N N . LYS A 1 131 ? -12.011 15.696 14.416 1.00 87.25 131 LYS A N 1
ATOM 1066 C CA . LYS A 1 131 ? -13.363 15.767 14.989 1.00 87.25 131 LYS A CA 1
ATOM 1067 C C . LYS A 1 131 ? -13.635 17.140 15.621 1.00 87.25 131 LYS A C 1
ATOM 1069 O O . LYS A 1 131 ? -12.746 17.740 16.228 1.00 87.25 131 LYS A O 1
ATOM 1074 N N . PRO A 1 132 ? -14.881 17.644 15.528 1.00 86.19 132 PRO A N 1
ATOM 1075 C CA . PRO A 1 132 ? -15.234 18.952 16.076 1.00 86.19 132 PRO A CA 1
ATOM 1076 C C . PRO A 1 132 ? -15.203 18.975 17.612 1.00 86.19 132 PRO A C 1
ATOM 1078 O O . PRO A 1 132 ? -14.804 19.977 18.204 1.00 86.19 132 PRO A O 1
ATOM 1081 N N . ASN A 1 133 ? -15.597 17.877 18.269 1.00 92.44 133 ASN A N 1
ATOM 1082 C CA . ASN A 1 133 ? -15.680 17.816 19.725 1.00 92.44 133 ASN A CA 1
ATOM 1083 C C . ASN A 1 133 ? -14.313 17.517 20.359 1.00 92.44 133 ASN A C 1
ATOM 1085 O O . ASN A 1 133 ? -13.860 16.373 20.366 1.00 92.44 133 ASN A O 1
ATOM 1089 N N . LYS A 1 134 ? -13.684 18.541 20.947 1.00 92.06 134 LYS A N 1
ATOM 1090 C CA . LYS A 1 134 ? -12.364 18.435 21.589 1.00 92.06 134 LYS A CA 1
ATOM 1091 C C . LYS A 1 134 ? -12.319 17.443 22.752 1.00 92.06 134 LYS A C 1
ATOM 1093 O O . LYS A 1 134 ? -11.279 16.822 22.946 1.00 92.06 134 LYS A O 1
ATOM 1098 N N . LEU A 1 135 ? -13.426 17.245 23.473 1.00 90.81 135 LEU A N 1
ATOM 1099 C CA . LEU A 1 135 ? -13.487 16.245 24.541 1.00 90.81 135 LEU A CA 1
ATOM 1100 C C . LEU A 1 135 ? -13.403 14.825 23.973 1.00 90.81 135 LEU A C 1
ATOM 1102 O O . LEU A 1 135 ? -12.656 14.009 24.497 1.00 90.81 135 LEU A O 1
ATOM 1106 N N . HIS A 1 136 ? -14.110 14.546 22.872 1.00 90.88 136 HIS A N 1
ATOM 1107 C CA . HIS A 1 136 ? -14.023 13.241 22.208 1.00 90.88 136 HIS A CA 1
ATOM 1108 C C . HIS A 1 136 ? -12.598 12.992 21.718 1.00 90.88 136 HIS A C 1
ATOM 1110 O O . HIS A 1 136 ? -12.054 11.925 21.975 1.00 90.88 136 HIS A O 1
ATOM 1116 N N . VAL A 1 137 ? -11.979 13.989 21.071 1.00 93.44 137 VAL A N 1
ATOM 1117 C CA . VAL A 1 137 ? -10.582 13.897 20.618 1.00 93.44 137 VAL A CA 1
ATOM 1118 C C . VAL A 1 137 ? -9.662 13.537 21.779 1.00 93.44 137 VAL A C 1
ATOM 1120 O O . VAL A 1 137 ? -8.928 12.561 21.691 1.00 93.44 137 VAL A O 1
ATOM 1123 N N . PHE A 1 138 ? -9.746 14.277 22.886 1.00 94.50 138 PHE A N 1
ATOM 1124 C CA . PHE A 1 138 ? -8.923 14.023 24.063 1.00 94.50 138 PHE A CA 1
ATOM 1125 C C . PHE A 1 138 ? -9.125 12.611 24.630 1.00 94.50 138 PHE A C 1
ATOM 1127 O O . PHE A 1 138 ? -8.144 11.927 24.912 1.00 94.50 138 PHE A O 1
ATOM 1134 N N . LEU A 1 139 ? -10.377 12.156 24.759 1.00 93.88 139 LEU A N 1
ATOM 1135 C CA . LEU A 1 139 ? -10.686 10.823 25.278 1.00 93.88 139 LEU A CA 1
ATOM 1136 C C . LEU A 1 139 ? -10.110 9.716 24.390 1.00 93.88 139 LEU A C 1
ATOM 1138 O O . LEU A 1 139 ? -9.489 8.803 24.920 1.00 93.88 139 LEU A O 1
ATOM 1142 N N . TYR A 1 140 ? -10.254 9.808 23.067 1.00 93.75 140 TYR A N 1
ATOM 1143 C CA . TYR A 1 140 ? -9.665 8.840 22.137 1.00 93.75 140 TYR A CA 1
ATOM 1144 C C . TYR A 1 140 ? -8.137 8.853 22.153 1.00 93.75 140 TYR A C 1
ATOM 1146 O O . TYR A 1 140 ? -7.529 7.789 22.224 1.00 93.75 140 TYR A O 1
ATOM 1154 N N . GLU A 1 141 ? -7.504 10.023 22.106 1.00 94.12 141 GLU A N 1
ATOM 1155 C CA . GLU A 1 141 ? -6.040 10.121 22.130 1.00 94.12 141 GLU A CA 1
ATOM 1156 C C . GLU A 1 141 ? -5.472 9.524 23.422 1.00 94.12 141 GLU A C 1
ATOM 1158 O O . GLU A 1 141 ? -4.569 8.687 23.382 1.00 94.12 141 GLU A O 1
ATOM 1163 N N . LEU A 1 142 ? -6.075 9.853 24.570 1.00 95.56 142 LEU A N 1
ATOM 1164 C CA . LEU A 1 142 ? -5.712 9.261 25.857 1.00 95.56 142 LEU A CA 1
ATOM 1165 C C . LEU A 1 142 ? -5.874 7.734 25.837 1.00 95.56 142 LEU A C 1
ATOM 1167 O O . LEU A 1 142 ? -5.020 7.009 26.341 1.00 95.56 142 LEU A O 1
ATOM 1171 N N . SER A 1 143 ? -6.945 7.245 25.215 1.00 95.75 143 SER A N 1
ATOM 1172 C CA . SER A 1 143 ? -7.242 5.819 25.085 1.00 95.75 143 SER A CA 1
ATOM 1173 C C . SER A 1 143 ? -6.182 5.061 24.292 1.00 95.75 143 SER A C 1
ATOM 1175 O O . SER A 1 143 ? -5.749 3.987 24.711 1.00 95.75 143 SER A O 1
ATOM 1177 N N . PHE A 1 144 ? -5.720 5.640 23.179 1.00 96.25 144 PHE A N 1
ATOM 1178 C CA . PHE A 1 144 ? -4.674 5.054 22.352 1.00 96.25 144 PHE A CA 1
ATOM 1179 C C . PHE A 1 144 ? -3.343 5.058 23.096 1.00 96.25 144 PHE A C 1
ATOM 1181 O O . PHE A 1 144 ? -2.669 4.034 23.116 1.00 96.25 144 PHE A O 1
ATOM 1188 N N . ILE A 1 145 ? -2.994 6.154 23.775 1.00 96.44 145 ILE A N 1
ATOM 1189 C CA . ILE A 1 145 ? -1.759 6.246 24.565 1.00 96.44 145 ILE A CA 1
ATOM 1190 C C . ILE A 1 145 ? -1.744 5.197 25.685 1.00 96.44 145 ILE A C 1
ATOM 1192 O O . ILE A 1 145 ? -0.746 4.494 25.851 1.00 96.44 145 ILE A O 1
ATOM 1196 N N . VAL A 1 146 ? -2.850 5.042 26.420 1.00 96.94 146 VAL A N 1
ATOM 1197 C CA . VAL A 1 146 ? -2.980 4.023 27.473 1.00 96.94 146 VAL A CA 1
ATOM 1198 C C . VAL A 1 146 ? -2.883 2.612 26.888 1.00 96.94 146 VAL A C 1
ATOM 1200 O O . VAL A 1 146 ? -2.155 1.785 27.432 1.00 96.94 146 VAL A O 1
ATOM 1203 N N . ALA A 1 147 ? -3.556 2.338 25.766 1.00 96.75 147 ALA A N 1
ATOM 1204 C CA . ALA A 1 147 ? -3.502 1.035 25.104 1.00 96.75 147 ALA A CA 1
ATOM 1205 C C . ALA A 1 147 ? -2.091 0.692 24.598 1.00 96.75 147 ALA A C 1
ATOM 1207 O O . ALA A 1 147 ? -1.622 -0.423 24.814 1.00 96.75 147 ALA A O 1
ATOM 1208 N N . ILE A 1 148 ? -1.386 1.655 23.993 1.00 96.94 148 ILE A N 1
ATOM 1209 C CA . ILE A 1 148 ? 0.006 1.501 23.547 1.00 96.94 148 ILE A CA 1
ATOM 1210 C C . ILE A 1 148 ? 0.920 1.226 24.744 1.00 96.94 148 ILE A C 1
ATOM 1212 O O . ILE A 1 148 ? 1.711 0.285 24.710 1.00 96.94 148 ILE A O 1
ATOM 1216 N N . GLY A 1 149 ? 0.796 2.014 25.817 1.00 96.50 149 GLY A N 1
ATOM 1217 C CA . GLY A 1 149 ? 1.578 1.824 27.038 1.00 96.50 149 GLY A CA 1
ATOM 1218 C C . GLY A 1 149 ? 1.353 0.445 27.658 1.00 96.50 149 GLY A C 1
ATOM 1219 O O . GLY A 1 149 ? 2.317 -0.239 27.993 1.00 96.50 149 GLY A O 1
ATOM 1220 N N . PHE A 1 150 ? 0.096 0.001 27.739 1.00 96.69 150 PHE A N 1
ATOM 1221 C CA . PHE A 1 150 ? -0.256 -1.333 28.223 1.00 96.69 150 PHE A CA 1
ATOM 1222 C C . PHE A 1 150 ? 0.303 -2.443 27.324 1.00 96.69 150 PHE A C 1
ATOM 1224 O O . PHE A 1 150 ? 0.882 -3.398 27.837 1.00 96.69 150 PHE A O 1
ATOM 1231 N N . TYR A 1 151 ? 0.193 -2.305 25.999 1.00 97.06 151 TYR A N 1
ATOM 1232 C CA . TYR A 1 151 ? 0.737 -3.267 25.039 1.00 97.06 151 TYR A CA 1
ATOM 1233 C C . TYR A 1 151 ? 2.246 -3.447 25.207 1.00 97.06 151 TYR A C 1
ATOM 1235 O O . TYR A 1 151 ? 2.728 -4.571 25.338 1.00 97.06 151 TYR A O 1
ATOM 1243 N N . LEU A 1 152 ? 2.986 -2.336 25.257 1.00 96.38 152 LEU A N 1
ATOM 1244 C CA . LEU A 1 152 ? 4.436 -2.351 25.426 1.00 96.38 152 LEU A CA 1
ATOM 1245 C C . LEU A 1 152 ? 4.842 -2.883 26.803 1.00 96.38 152 LEU A C 1
ATOM 1247 O O . LEU A 1 152 ? 5.790 -3.655 26.898 1.00 96.38 152 LEU A O 1
ATOM 1251 N N . TYR A 1 153 ? 4.118 -2.518 27.863 1.00 96.56 153 TYR A N 1
ATOM 1252 C CA . TYR A 1 153 ? 4.379 -3.017 29.212 1.00 96.56 153 TYR A CA 1
ATOM 1253 C C . TYR A 1 153 ? 4.163 -4.534 29.309 1.00 96.56 153 TYR A C 1
ATOM 1255 O O . TYR A 1 153 ? 5.053 -5.252 29.759 1.00 96.56 153 TYR A O 1
ATOM 1263 N N . MET A 1 154 ? 3.031 -5.044 28.816 1.00 96.38 154 MET A N 1
ATOM 1264 C CA . MET A 1 154 ? 2.746 -6.483 28.795 1.00 96.38 154 MET A CA 1
ATOM 1265 C C . MET A 1 154 ? 3.722 -7.258 27.906 1.00 96.38 154 MET A C 1
ATOM 1267 O O . MET A 1 154 ? 4.132 -8.360 28.264 1.00 96.38 154 MET A O 1
ATOM 1271 N N . GLY A 1 155 ? 4.114 -6.679 26.769 1.00 94.81 155 GLY A N 1
ATOM 1272 C CA . GLY A 1 155 ? 5.067 -7.277 25.840 1.00 94.81 155 GLY A CA 1
ATOM 1273 C C . GLY A 1 155 ? 6.489 -7.358 26.393 1.00 94.81 155 GLY A C 1
ATOM 1274 O O . GLY A 1 155 ? 7.094 -8.421 26.338 1.00 94.81 155 GLY A O 1
ATOM 1275 N N . TYR A 1 156 ? 7.021 -6.269 26.956 1.00 95.12 156 TYR A N 1
ATOM 1276 C CA . TYR A 1 156 ? 8.416 -6.223 27.410 1.00 95.12 156 TYR A CA 1
ATOM 1277 C C . TYR A 1 156 ? 8.641 -6.735 28.834 1.00 95.12 156 TYR A C 1
ATOM 1279 O O . TYR A 1 156 ? 9.716 -7.254 29.113 1.00 95.12 156 TYR A O 1
ATOM 1287 N N . VAL A 1 157 ? 7.677 -6.574 29.747 1.00 96.81 157 VAL A N 1
ATOM 1288 C CA . VAL A 1 157 ? 7.851 -6.983 31.155 1.00 96.81 157 VAL A CA 1
ATOM 1289 C C . VAL A 1 157 ? 7.400 -8.419 31.384 1.00 96.81 157 VAL A C 1
ATOM 1291 O O . VAL A 1 157 ? 8.025 -9.139 32.156 1.00 96.81 157 VAL A O 1
ATOM 1294 N N . TYR A 1 158 ? 6.317 -8.833 30.724 1.00 94.56 158 TYR A N 1
ATOM 1295 C CA . TYR A 1 158 ? 5.704 -10.142 30.945 1.00 94.56 158 TYR A CA 1
ATOM 1296 C C . TYR A 1 158 ? 5.845 -11.094 29.754 1.00 94.56 158 TYR A C 1
ATOM 1298 O O . TYR A 1 158 ? 5.443 -12.243 29.878 1.00 94.56 158 TYR A O 1
ATOM 1306 N N . GLU A 1 159 ? 6.375 -10.644 28.610 1.00 93.44 159 GLU A N 1
ATOM 1307 C CA . GLU A 1 159 ? 6.445 -11.420 27.355 1.00 93.44 159 GLU A CA 1
ATOM 1308 C C . GLU A 1 159 ? 5.065 -11.879 26.833 1.00 93.44 159 GLU A C 1
ATOM 1310 O O . GLU A 1 159 ? 4.938 -12.774 25.998 1.00 93.44 159 GLU A O 1
ATOM 1315 N N . LEU A 1 160 ? 3.997 -11.213 27.281 1.00 94.19 160 LEU A N 1
ATOM 1316 C CA . LEU A 1 160 ? 2.600 -11.562 27.021 1.00 94.19 160 LEU A CA 1
ATOM 1317 C C . LEU A 1 160 ? 1.967 -10.625 25.978 1.00 94.19 160 LEU A C 1
ATOM 1319 O O . LEU A 1 160 ? 0.945 -9.979 26.227 1.00 94.19 160 LEU A O 1
ATOM 1323 N N . TRP A 1 161 ? 2.548 -10.572 24.777 1.00 92.62 161 TRP A N 1
ATOM 1324 C CA . TRP A 1 161 ? 2.107 -9.696 23.6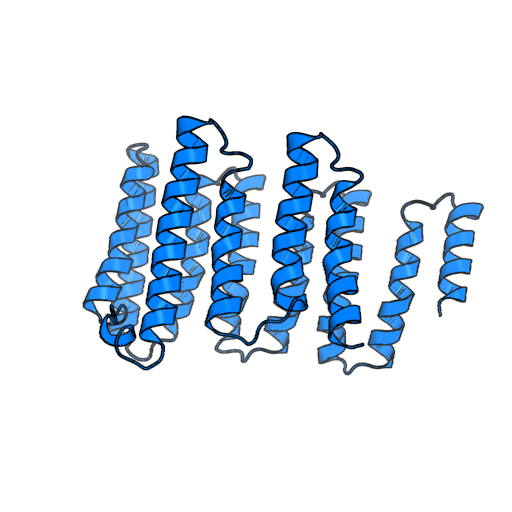77 1.00 92.62 161 TRP A CA 1
ATOM 1325 C C . TRP A 1 161 ? 0.628 -9.868 23.298 1.00 92.62 161 TRP A C 1
ATOM 1327 O O . TRP A 1 161 ? -0.071 -8.883 23.062 1.00 92.62 161 TRP A O 1
ATOM 1337 N N . ALA A 1 162 ? 0.124 -11.106 23.307 1.00 91.25 162 ALA A N 1
ATOM 1338 C CA . ALA A 1 162 ? -1.277 -11.399 23.004 1.00 91.25 162 ALA A CA 1
ATOM 1339 C C . ALA A 1 162 ? -2.242 -10.735 24.003 1.00 91.25 162 ALA A C 1
ATOM 1341 O O . ALA A 1 162 ? -3.244 -10.144 23.604 1.00 91.25 162 ALA A O 1
ATOM 1342 N N . TYR A 1 163 ? -1.912 -10.775 25.297 1.00 91.06 163 TYR A N 1
ATOM 1343 C CA . TYR A 1 163 ? -2.710 -10.127 26.339 1.00 91.06 163 TYR A CA 1
ATOM 1344 C C . TYR A 1 163 ? -2.557 -8.609 26.303 1.00 91.06 163 TYR A C 1
ATOM 1346 O O . TYR A 1 163 ? -3.540 -7.899 26.493 1.00 91.06 163 TYR A O 1
ATOM 1354 N N . GLY A 1 164 ? -1.360 -8.105 25.983 1.00 92.50 164 GLY A N 1
ATOM 1355 C CA . GLY A 1 164 ? -1.148 -6.686 25.700 1.00 92.50 164 GLY A CA 1
ATOM 1356 C C . GLY A 1 164 ? -2.078 -6.178 24.597 1.00 92.50 164 GLY A C 1
ATOM 1357 O O . GLY A 1 164 ? -2.630 -5.084 24.707 1.00 92.50 164 GLY A O 1
ATOM 1358 N N . GLY A 1 165 ? -2.309 -6.993 23.560 1.00 91.50 165 GLY A N 1
ATOM 1359 C CA . GLY A 1 165 ? -3.207 -6.677 22.447 1.00 91.50 165 GLY A CA 1
ATOM 1360 C C . GLY A 1 165 ? -4.651 -6.396 22.879 1.00 91.50 165 GLY A C 1
ATOM 1361 O O . GLY A 1 165 ? -5.333 -5.580 22.260 1.00 91.50 165 GLY A O 1
ATOM 1362 N N . LEU A 1 166 ? -5.103 -6.982 23.993 1.00 93.38 166 LEU A N 1
ATOM 1363 C CA . LEU A 1 166 ? -6.433 -6.720 24.553 1.00 93.38 166 LEU A CA 1
ATOM 1364 C C . LEU A 1 166 ? -6.598 -5.268 25.020 1.00 93.38 166 LEU A C 1
ATOM 1366 O O . LEU A 1 166 ? -7.722 -4.773 25.071 1.00 93.38 166 LEU A O 1
ATOM 1370 N N . GLY A 1 167 ? -5.502 -4.551 25.292 1.00 92.31 167 GLY A N 1
ATOM 1371 C CA . GLY A 1 167 ? -5.537 -3.121 25.603 1.00 92.31 167 GLY A CA 1
ATOM 1372 C C . GLY A 1 167 ? -6.186 -2.282 24.500 1.00 92.31 167 GLY A C 1
ATOM 1373 O O . GLY A 1 167 ? -6.825 -1.274 24.793 1.00 92.31 167 GLY A O 1
ATOM 1374 N N . PHE A 1 168 ? -6.121 -2.721 23.239 1.00 94.44 168 PHE A N 1
ATOM 1375 C CA . PHE A 1 168 ? -6.746 -2.019 22.112 1.00 94.44 168 PHE A CA 1
ATOM 1376 C C . PHE A 1 168 ? -8.274 -2.153 22.056 1.00 94.44 168 PHE A C 1
ATOM 1378 O O . PHE A 1 168 ? -8.920 -1.455 21.275 1.00 94.44 168 PHE A O 1
ATOM 1385 N N . LEU A 1 169 ? -8.878 -2.956 22.939 1.00 93.00 169 LEU A N 1
ATOM 1386 C CA . LEU A 1 169 ? -10.322 -2.911 23.180 1.00 93.00 169 LEU A CA 1
ATOM 1387 C C . LEU A 1 169 ? -10.753 -1.595 23.840 1.00 93.00 169 LEU A C 1
ATOM 1389 O O . LEU A 1 169 ? -11.911 -1.204 23.710 1.00 93.00 169 LEU A O 1
ATOM 1393 N N . LEU A 1 170 ? -9.844 -0.889 24.520 1.00 93.75 170 LEU A N 1
ATOM 1394 C CA . LEU A 1 170 ? -10.157 0.349 25.231 1.00 93.75 170 LEU A CA 1
ATOM 1395 C C . LEU A 1 170 ? -10.520 1.508 24.272 1.00 93.75 170 LEU A C 1
ATOM 1397 O O . LEU A 1 170 ? -11.612 2.058 24.435 1.00 93.75 170 LEU A O 1
ATOM 1401 N N . PRO A 1 171 ? -9.727 1.843 23.229 1.00 92.88 171 PRO A N 1
ATOM 1402 C CA . PRO A 1 171 ? -10.140 2.814 22.210 1.00 92.88 171 PRO A CA 1
ATOM 1403 C C . PRO A 1 171 ? -11.454 2.449 21.510 1.00 92.88 171 PRO A C 1
ATOM 1405 O O . PRO A 1 171 ? -12.285 3.319 21.245 1.00 92.88 171 PRO A O 1
ATOM 1408 N N . PHE A 1 172 ? -11.673 1.157 21.249 1.00 89.62 172 PHE A N 1
ATOM 1409 C CA . PHE A 1 172 ? -12.913 0.666 20.649 1.00 89.62 172 PHE A CA 1
ATOM 1410 C C . PHE A 1 172 ? -14.121 0.864 21.578 1.00 89.62 172 PHE A C 1
ATOM 1412 O O . PHE A 1 172 ? -15.152 1.388 21.155 1.00 89.62 172 PHE A O 1
ATOM 1419 N N . GLY A 1 173 ? -13.978 0.523 22.861 1.00 90.62 173 GLY A N 1
ATOM 1420 C CA . GLY A 1 173 ? -15.001 0.739 23.884 1.00 90.62 173 GLY A CA 1
ATOM 1421 C C . GLY A 1 173 ? -15.356 2.215 24.052 1.00 90.62 173 GLY A C 1
ATOM 1422 O O . GLY A 1 173 ? -16.536 2.553 24.127 1.00 90.62 173 GLY A O 1
ATOM 1423 N N . ILE A 1 174 ? -14.365 3.112 24.015 1.00 90.94 174 ILE A N 1
ATOM 1424 C CA . ILE A 1 174 ? -14.617 4.560 24.009 1.00 90.94 174 ILE A CA 1
ATOM 1425 C C . ILE A 1 174 ? -15.424 4.974 22.780 1.00 90.94 174 ILE A C 1
ATOM 1427 O O . ILE A 1 174 ? -16.339 5.785 22.911 1.00 90.94 174 ILE A O 1
ATOM 1431 N N . GLY A 1 175 ? -15.164 4.393 21.608 1.00 87.44 175 GLY A N 1
ATOM 1432 C CA . GLY A 1 175 ? -15.950 4.711 20.419 1.00 87.44 175 GLY A CA 1
ATOM 1433 C C . GLY A 1 175 ? -17.409 4.273 20.475 1.00 87.44 175 GLY A C 1
ATOM 1434 O O . GLY A 1 175 ? -18.276 4.978 19.952 1.00 87.44 175 GLY A O 1
ATOM 1435 N N . ILE A 1 176 ? -17.704 3.180 21.180 1.00 87.88 176 ILE A N 1
ATOM 1436 C CA . ILE A 1 176 ? -19.082 2.787 21.500 1.00 87.88 176 ILE A CA 1
ATOM 1437 C C . ILE A 1 176 ? -19.703 3.782 22.491 1.00 87.88 176 ILE A C 1
ATOM 1439 O O . ILE A 1 176 ? -20.798 4.283 22.246 1.00 87.88 176 ILE A O 1
ATOM 1443 N N . LEU A 1 177 ? -19.001 4.117 23.581 1.00 88.19 177 LEU A N 1
ATOM 1444 C CA . LEU A 1 177 ? -19.501 5.025 24.625 1.00 88.19 177 LEU A CA 1
ATOM 1445 C C . LEU A 1 177 ? -19.800 6.434 24.100 1.00 88.19 177 LEU A C 1
ATOM 1447 O O . LEU A 1 177 ? -20.777 7.057 24.507 1.00 88.19 177 LEU A O 1
ATOM 1451 N N . LEU A 1 178 ? -18.970 6.930 23.185 1.00 86.38 178 LEU A N 1
ATOM 1452 C CA . LEU A 1 178 ? -19.131 8.239 22.556 1.00 86.38 178 LEU A CA 1
ATOM 1453 C C . LEU A 1 178 ? -20.173 8.245 21.425 1.00 86.38 178 LEU A C 1
ATOM 1455 O O . LEU A 1 178 ? -20.434 9.301 20.848 1.00 86.38 178 LEU A O 1
ATOM 1459 N N . GLY A 1 179 ? -20.774 7.092 21.107 1.00 81.31 179 GLY A N 1
ATOM 1460 C CA . GLY A 1 179 ? -21.816 6.958 20.089 1.00 81.31 179 GLY A CA 1
ATOM 1461 C C . GLY A 1 179 ? -21.317 7.097 18.648 1.00 81.31 179 GLY A C 1
ATOM 1462 O O . GLY A 1 179 ? -22.125 7.312 17.743 1.00 81.31 179 GLY A O 1
ATOM 1463 N N . ASP A 1 180 ? -20.004 6.990 18.433 1.00 77.88 180 ASP A N 1
ATOM 1464 C CA . ASP A 1 180 ? -19.390 7.001 17.103 1.00 77.88 180 ASP A CA 1
ATOM 1465 C C . ASP A 1 180 ? -19.527 5.643 16.405 1.00 77.88 180 ASP A C 1
ATOM 1467 O O . ASP A 1 180 ? -19.631 5.577 15.182 1.00 77.88 180 ASP A O 1
ATOM 1471 N N . VAL A 1 181 ? -19.545 4.559 17.184 1.00 75.62 181 VAL A N 1
ATOM 1472 C CA . VAL A 1 181 ? -19.823 3.204 16.704 1.00 75.62 181 VAL A CA 1
ATOM 1473 C C . VAL A 1 181 ? -21.294 2.907 16.965 1.00 75.62 181 VAL A C 1
ATOM 1475 O O . VAL A 1 181 ? -21.688 2.589 18.086 1.00 75.62 181 VAL A O 1
ATOM 1478 N N . LYS A 1 182 ? -22.118 3.032 15.924 1.00 71.75 182 LYS A N 1
ATOM 1479 C CA . LYS A 1 182 ? -23.531 2.649 15.970 1.00 71.75 182 LYS A CA 1
ATOM 1480 C C . LYS A 1 182 ? -23.720 1.323 15.253 1.00 71.75 182 LYS A C 1
ATOM 1482 O O . LYS A 1 182 ? -23.343 1.179 14.094 1.00 71.75 182 LYS A O 1
ATOM 1487 N N . PHE A 1 183 ? -24.328 0.366 15.943 1.00 65.56 183 PHE A N 1
ATOM 1488 C CA . PHE A 1 183 ? -24.807 -0.860 15.320 1.00 65.56 183 PHE A CA 1
ATOM 1489 C C . PHE A 1 183 ? -26.179 -0.572 14.708 1.00 65.56 183 PHE A C 1
ATOM 1491 O O . PHE A 1 183 ? -27.207 -0.724 15.363 1.00 65.56 183 PHE A O 1
ATOM 1498 N N . GLU A 1 184 ? -26.196 -0.091 13.466 1.00 59.59 184 GLU A N 1
ATOM 1499 C CA . GLU A 1 184 ? -27.437 0.087 12.707 1.00 59.59 184 GLU A CA 1
ATOM 1500 C C . GLU A 1 184 ? -27.966 -1.284 12.258 1.00 59.59 184 GLU A C 1
ATOM 1502 O O . GLU A 1 184 ? -27.663 -1.775 11.173 1.00 59.59 184 GLU A O 1
ATOM 1507 N N . LEU A 1 185 ? -28.760 -1.926 13.117 1.00 57.44 185 LEU A N 1
ATOM 1508 C CA . LEU A 1 185 ? -29.553 -3.112 12.764 1.00 57.44 185 LEU A CA 1
ATOM 1509 C C . LEU A 1 185 ? -30.760 -2.760 11.872 1.00 57.44 185 LEU A C 1
ATOM 1511 O O . LEU A 1 185 ? -31.266 -3.628 11.162 1.00 57.44 185 LEU A O 1
ATOM 1515 N N . ASP A 1 186 ? -31.157 -1.483 11.834 1.00 53.41 186 ASP A N 1
ATOM 1516 C CA . ASP A 1 186 ? -32.237 -0.964 10.980 1.00 53.41 186 ASP A CA 1
ATOM 1517 C C . ASP A 1 186 ? -31.898 -0.985 9.480 1.00 53.41 186 ASP A C 1
ATOM 1519 O O . ASP A 1 186 ? -32.794 -0.910 8.642 1.00 53.41 186 ASP A O 1
ATOM 1523 N N . ALA A 1 187 ? -30.628 -1.192 9.102 1.00 53.59 187 ALA A N 1
ATOM 1524 C CA . ALA A 1 187 ? -30.225 -1.398 7.705 1.00 53.59 187 ALA A CA 1
ATOM 1525 C C . ALA A 1 187 ? -30.862 -2.652 7.061 1.00 53.59 187 ALA A C 1
ATOM 1527 O O . ALA A 1 187 ? -30.791 -2.844 5.844 1.00 53.59 187 ALA A O 1
ATOM 1528 N N . ILE A 1 188 ? -31.484 -3.518 7.868 1.00 56.16 188 ILE A N 1
ATOM 1529 C CA . ILE A 1 188 ? -32.178 -4.729 7.422 1.00 56.16 188 ILE A CA 1
ATOM 1530 C C . ILE A 1 188 ? -33.614 -4.412 6.959 1.00 56.16 188 ILE A C 1
ATOM 1532 O O . ILE A 1 188 ? -34.215 -5.220 6.248 1.00 56.16 188 ILE A O 1
ATOM 1536 N N . GLU A 1 189 ? -34.181 -3.250 7.289 1.00 55.84 189 GLU A N 1
ATOM 1537 C CA . GLU A 1 189 ? -35.545 -2.883 6.900 1.00 55.84 189 GLU A CA 1
ATOM 1538 C C . GLU A 1 189 ? -35.558 -1.984 5.654 1.00 55.84 189 GLU A C 1
ATOM 1540 O O . GLU A 1 189 ? -35.298 -0.787 5.691 1.00 55.84 189 GLU A O 1
ATOM 1545 N N . GLY A 1 190 ? -35.859 -2.588 4.500 1.00 66.81 190 GLY A N 1
ATOM 1546 C CA . GLY A 1 190 ? -35.987 -1.878 3.228 1.00 66.81 190 GLY A CA 1
ATOM 1547 C C . GLY A 1 190 ? -36.174 -2.814 2.027 1.00 66.81 190 GLY A C 1
ATOM 1548 O O . GLY A 1 190 ? -36.103 -4.038 2.170 1.00 66.81 190 GLY A O 1
ATOM 1549 N N . PRO A 1 191 ? -36.354 -2.274 0.805 1.00 65.06 191 PRO A N 1
ATOM 1550 C CA . PRO A 1 191 ? -36.528 -3.066 -0.422 1.00 65.06 191 PRO A CA 1
ATOM 1551 C C . PRO A 1 191 ? -35.301 -3.926 -0.785 1.00 65.06 191 PRO A C 1
ATOM 1553 O O . PRO A 1 191 ? -35.379 -4.779 -1.666 1.00 65.06 191 PRO A O 1
ATOM 1556 N N . GLN A 1 192 ? -34.164 -3.724 -0.108 1.00 73.31 192 GLN A N 1
ATOM 1557 C CA . GLN A 1 192 ? -32.927 -4.489 -0.290 1.00 73.31 192 GLN A CA 1
ATOM 1558 C C . GLN A 1 192 ? -32.692 -5.566 0.784 1.00 73.31 192 GLN A C 1
ATOM 1560 O O . GLN A 1 192 ? -31.684 -6.266 0.711 1.00 73.31 192 GLN A O 1
ATOM 1565 N N . LYS A 1 193 ? -33.625 -5.770 1.728 1.00 78.31 193 LYS A N 1
ATOM 1566 C CA . LYS A 1 193 ? -33.517 -6.755 2.823 1.00 78.31 193 LYS A CA 1
ATOM 1567 C C . LYS A 1 193 ? -33.069 -8.138 2.350 1.00 78.31 193 LYS A C 1
ATOM 1569 O O . LYS A 1 193 ? -32.119 -8.702 2.883 1.00 78.31 193 LYS A O 1
ATOM 1574 N N . ASN A 1 194 ? -33.702 -8.659 1.298 1.00 80.94 194 ASN A N 1
ATOM 1575 C CA . ASN A 1 194 ? -33.364 -9.976 0.754 1.00 80.94 194 ASN A CA 1
ATOM 1576 C C . ASN A 1 194 ? -31.929 -10.029 0.209 1.00 80.94 194 ASN A C 1
ATOM 1578 O O . ASN A 1 194 ? -31.254 -11.038 0.379 1.00 80.94 194 ASN A O 1
ATOM 1582 N N . LYS A 1 195 ? -31.434 -8.940 -0.393 1.00 84.06 195 LYS A N 1
ATOM 1583 C CA . LYS A 1 195 ? -30.060 -8.855 -0.915 1.00 84.06 195 LYS A CA 1
ATOM 1584 C C . LYS A 1 195 ? -29.035 -8.845 0.220 1.00 84.06 195 LYS A C 1
ATOM 1586 O O . LYS A 1 195 ? -28.039 -9.559 0.148 1.00 84.06 195 LYS A O 1
ATOM 1591 N N . VAL A 1 196 ? -29.313 -8.093 1.287 1.00 81.88 196 VAL A N 1
ATOM 1592 C CA . VAL A 1 196 ? -28.479 -8.050 2.500 1.00 81.88 196 VAL A CA 1
ATOM 1593 C C . VAL A 1 196 ? -28.442 -9.419 3.184 1.00 81.88 196 VAL A C 1
ATOM 1595 O O . VAL A 1 196 ? -27.367 -9.898 3.532 1.00 81.88 196 VAL A O 1
ATOM 1598 N N . ILE A 1 197 ? -29.588 -10.095 3.310 1.00 85.31 197 ILE A N 1
ATOM 1599 C CA . ILE A 1 197 ? -29.659 -11.453 3.873 1.00 85.31 197 ILE A CA 1
ATOM 1600 C C . ILE A 1 197 ? -28.848 -12.438 3.024 1.00 85.31 197 ILE A C 1
ATOM 1602 O O . ILE A 1 197 ? -28.063 -13.204 3.575 1.00 85.31 197 ILE A O 1
ATOM 1606 N N . VAL A 1 198 ? -28.982 -12.396 1.694 1.00 88.38 198 VAL A N 1
ATOM 1607 C CA . VAL A 1 198 ? -28.191 -13.240 0.783 1.00 88.38 198 VAL A CA 1
ATOM 1608 C C . VAL A 1 198 ? -26.691 -12.986 0.954 1.00 88.38 198 VAL A C 1
ATOM 1610 O O . VAL A 1 198 ? -25.923 -13.946 1.019 1.00 88.38 198 VAL A O 1
ATOM 1613 N N . MET A 1 199 ? -26.260 -11.730 1.101 1.00 89.56 199 MET A N 1
ATOM 1614 C CA . MET A 1 199 ? -24.860 -11.407 1.394 1.00 89.56 199 MET A CA 1
ATOM 1615 C C . MET A 1 199 ? -24.395 -11.961 2.741 1.00 89.56 199 MET A C 1
ATOM 1617 O O . MET A 1 199 ? -23.339 -12.583 2.802 1.00 89.56 199 MET A O 1
ATOM 1621 N N . LEU A 1 200 ? -25.168 -11.769 3.812 1.00 88.19 200 LEU A N 1
ATOM 1622 C CA . LEU A 1 200 ? -24.808 -12.276 5.138 1.00 88.19 200 LEU A CA 1
ATOM 1623 C C . LEU A 1 200 ? -24.694 -13.802 5.133 1.00 88.19 200 LEU A C 1
ATOM 1625 O O . LEU A 1 200 ? -23.688 -14.340 5.591 1.00 88.19 200 LEU A O 1
ATOM 1629 N N . LEU A 1 201 ? -25.675 -14.498 4.551 1.00 91.62 201 LEU A N 1
ATOM 1630 C CA . LEU A 1 201 ? -25.641 -15.953 4.395 1.00 91.62 201 LEU A CA 1
ATOM 1631 C C . LEU A 1 201 ? -24.427 -16.406 3.586 1.00 91.62 201 LEU A C 1
ATOM 1633 O O . LEU A 1 201 ? -23.782 -17.382 3.954 1.00 91.62 201 LEU A O 1
ATOM 1637 N N . THR A 1 202 ? -24.085 -15.671 2.529 1.00 93.06 202 THR A N 1
ATOM 1638 C CA . THR A 1 202 ? -22.893 -15.939 1.720 1.00 93.06 202 THR A CA 1
ATOM 1639 C C . THR A 1 202 ? -21.616 -15.811 2.544 1.00 93.06 202 THR A C 1
ATOM 1641 O O . THR A 1 202 ? -20.766 -16.691 2.485 1.00 93.06 202 THR A O 1
ATOM 1644 N N . ILE A 1 203 ? -21.483 -14.757 3.352 1.00 91.94 203 ILE A N 1
ATOM 1645 C CA . ILE A 1 203 ? -20.316 -14.557 4.221 1.00 91.94 203 ILE A CA 1
ATOM 1646 C C . ILE A 1 203 ? -20.197 -15.708 5.226 1.00 91.94 203 ILE A C 1
ATOM 1648 O O . ILE A 1 203 ? -19.129 -16.309 5.337 1.00 91.94 203 ILE A O 1
ATOM 1652 N N . PHE A 1 204 ? -21.288 -16.055 5.915 1.00 93.38 204 PHE A N 1
ATOM 1653 C CA . PHE A 1 204 ? -21.294 -17.170 6.865 1.00 93.38 204 PHE A CA 1
ATOM 1654 C C . PHE A 1 204 ? -20.958 -18.501 6.190 1.00 93.38 204 PHE A C 1
ATOM 1656 O O . PHE A 1 204 ? -20.149 -19.262 6.720 1.00 93.38 204 PHE A O 1
ATOM 1663 N N . PHE A 1 205 ? -21.519 -18.759 5.007 1.00 95.81 205 PHE A N 1
ATOM 1664 C CA . PHE A 1 205 ? -21.195 -19.936 4.209 1.00 95.81 205 PHE A CA 1
ATOM 1665 C C . PHE A 1 205 ? -19.708 -19.976 3.846 1.00 95.81 205 PHE A C 1
ATOM 1667 O O . PHE A 1 205 ? -19.068 -21.002 4.053 1.00 95.81 205 PHE A O 1
ATOM 1674 N N . CYS A 1 206 ? -19.133 -18.869 3.369 1.00 95.44 206 CYS A N 1
ATOM 1675 C CA . CYS A 1 206 ? -17.721 -18.808 3.002 1.00 95.44 206 CYS A CA 1
ATOM 1676 C C . CYS A 1 206 ? -16.799 -19.057 4.198 1.00 95.44 206 CYS A C 1
ATOM 1678 O O . CYS A 1 206 ? -15.828 -19.793 4.061 1.00 95.44 206 CYS A O 1
ATOM 1680 N N . ILE A 1 207 ? -17.115 -18.503 5.375 1.00 94.12 207 ILE A N 1
ATOM 1681 C CA . ILE A 1 207 ? -16.362 -18.762 6.612 1.00 94.12 207 ILE A CA 1
ATOM 1682 C C . ILE A 1 207 ? -16.460 -20.242 6.993 1.00 94.12 207 ILE A C 1
ATOM 1684 O O . ILE A 1 207 ? -15.439 -20.882 7.238 1.00 94.12 207 ILE A O 1
ATOM 1688 N N . ALA A 1 208 ? -17.671 -20.804 7.013 1.00 94.38 208 ALA A N 1
ATOM 1689 C CA . ALA A 1 208 ? -17.878 -22.207 7.354 1.00 94.38 208 ALA A CA 1
ATOM 1690 C C . ALA A 1 208 ? -17.144 -23.139 6.379 1.00 94.38 208 ALA A C 1
ATOM 1692 O O . ALA A 1 208 ? -16.449 -24.057 6.811 1.00 94.38 208 ALA A O 1
ATOM 1693 N N . ALA A 1 209 ? -17.234 -22.879 5.075 1.00 94.44 209 ALA A N 1
ATOM 1694 C CA . ALA A 1 209 ? -16.545 -23.646 4.046 1.00 94.44 209 ALA A CA 1
ATOM 1695 C C . ALA A 1 209 ? -15.019 -23.488 4.137 1.00 94.44 209 ALA A C 1
ATOM 1697 O O . ALA A 1 209 ? -14.318 -24.490 4.060 1.00 94.44 209 ALA A O 1
ATOM 1698 N N . PHE A 1 210 ? -14.500 -22.281 4.382 1.00 94.81 210 PHE A N 1
ATOM 1699 C CA . PHE A 1 210 ? -13.069 -22.040 4.595 1.00 94.81 210 PHE A CA 1
ATOM 1700 C C . PHE A 1 210 ? -12.519 -22.864 5.764 1.00 94.81 210 PHE A C 1
ATOM 1702 O O . PHE A 1 210 ? -11.534 -23.580 5.600 1.00 94.81 210 PHE A O 1
ATOM 1709 N N . LEU A 1 211 ? -13.186 -22.818 6.922 1.00 94.81 211 LEU A N 1
ATOM 1710 C CA . LEU A 1 211 ? -12.779 -23.585 8.102 1.00 94.81 211 LEU A CA 1
ATOM 1711 C C . LEU A 1 211 ? -12.927 -25.092 7.874 1.00 94.81 211 LEU A C 1
ATOM 1713 O O . LEU A 1 211 ? -12.064 -25.858 8.289 1.00 94.81 211 LEU A O 1
ATOM 1717 N N . THR A 1 212 ? -13.986 -25.524 7.186 1.00 93.69 212 THR A N 1
ATOM 1718 C CA . THR A 1 212 ? -14.196 -26.944 6.869 1.00 93.69 212 THR A CA 1
ATOM 1719 C C . THR A 1 212 ? -13.098 -27.462 5.941 1.00 93.69 212 THR A C 1
ATOM 1721 O O . THR A 1 212 ? -12.482 -28.477 6.240 1.00 93.69 212 THR A O 1
ATOM 1724 N N . LEU A 1 213 ? -12.793 -26.751 4.852 1.00 92.38 213 LEU A N 1
ATOM 1725 C CA . LEU A 1 213 ? -11.711 -27.112 3.931 1.00 92.38 213 LEU A CA 1
ATOM 1726 C C . LEU A 1 213 ? -10.342 -27.080 4.626 1.00 92.38 213 LEU A C 1
ATOM 1728 O O . LEU A 1 213 ? -9.533 -27.980 4.418 1.00 92.38 213 LEU A O 1
ATOM 1732 N N . GLY A 1 214 ? -10.098 -26.078 5.474 1.00 92.44 214 GLY A N 1
ATOM 1733 C CA . GLY A 1 214 ? -8.861 -25.947 6.240 1.00 92.44 214 GLY A CA 1
ATOM 1734 C C . GLY A 1 214 ? -8.660 -27.081 7.246 1.00 92.44 214 GLY A C 1
ATOM 1735 O O . GLY A 1 214 ? -7.638 -27.752 7.212 1.00 92.44 214 GLY A O 1
ATOM 1736 N N . PHE A 1 215 ? -9.632 -27.343 8.121 1.00 93.19 215 PHE A N 1
ATOM 1737 C CA . PHE A 1 215 ? -9.472 -28.330 9.196 1.00 93.19 215 PHE A CA 1
ATOM 1738 C C . PHE A 1 215 ? -9.723 -29.780 8.769 1.00 93.19 215 PHE A C 1
ATOM 1740 O O . PHE A 1 215 ? -9.096 -30.678 9.322 1.00 93.19 215 PHE A O 1
ATOM 1747 N N . VAL A 1 216 ? -10.637 -30.037 7.827 1.00 93.88 216 VAL A N 1
ATOM 1748 C CA . VAL A 1 216 ? -10.996 -31.412 7.425 1.00 93.88 216 VAL A CA 1
ATOM 1749 C C . VAL A 1 216 ? -10.085 -31.933 6.318 1.00 93.88 216 V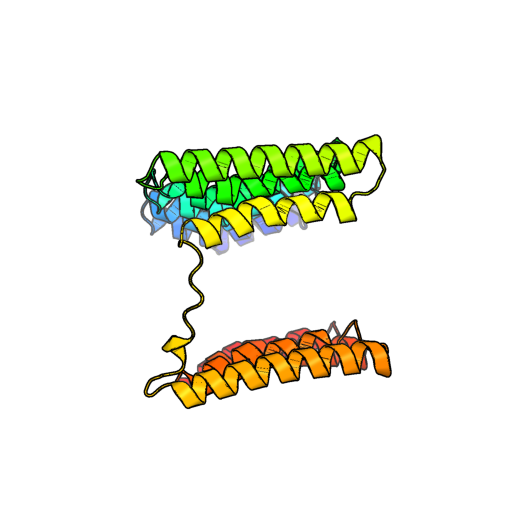AL A C 1
ATOM 1751 O O . VAL A 1 216 ? -9.750 -33.114 6.315 1.00 93.88 216 VAL A O 1
ATOM 1754 N N . LEU A 1 217 ? -9.694 -31.071 5.375 1.00 88.19 217 LEU A N 1
ATOM 1755 C CA . LEU A 1 217 ? -8.932 -31.462 4.182 1.00 88.19 217 LEU A CA 1
ATOM 1756 C C . LEU A 1 217 ? -7.497 -30.913 4.168 1.00 88.19 217 LEU A C 1
ATOM 1758 O O . LEU A 1 217 ? -6.832 -31.031 3.142 1.00 88.19 217 LEU A O 1
ATOM 1762 N N . ASP A 1 218 ? -7.049 -30.283 5.261 1.00 89.25 218 ASP A N 1
ATOM 1763 C CA . ASP A 1 218 ? -5.764 -29.565 5.362 1.00 89.25 218 ASP A CA 1
ATOM 1764 C C . ASP A 1 218 ? -5.538 -28.568 4.204 1.00 89.25 218 ASP A C 1
ATOM 1766 O O . ASP A 1 218 ? -4.435 -28.318 3.721 1.00 89.25 218 ASP A O 1
ATOM 1770 N N . GLY A 1 219 ? -6.639 -28.005 3.698 1.00 88.31 219 GLY A N 1
ATOM 1771 C CA . GLY A 1 219 ? -6.692 -27.285 2.430 1.00 88.31 219 GLY A CA 1
ATOM 1772 C C . GLY A 1 219 ? -6.373 -25.797 2.518 1.00 88.31 219 GLY A C 1
ATOM 1773 O O . GLY A 1 219 ? -6.815 -25.042 1.655 1.00 88.31 219 GLY A O 1
ATOM 1774 N N . TRP A 1 220 ? -5.653 -25.336 3.544 1.00 90.00 220 TRP A N 1
ATOM 1775 C CA . TRP A 1 220 ? -5.460 -23.906 3.843 1.00 90.00 220 TRP A CA 1
ATOM 1776 C C . TRP A 1 220 ? -4.941 -23.084 2.658 1.00 90.00 220 TRP A C 1
ATOM 1778 O O . TRP A 1 220 ? -5.352 -21.939 2.466 1.00 90.00 220 TRP A O 1
ATOM 1788 N N . ILE A 1 221 ? -4.087 -23.692 1.832 1.00 86.56 221 ILE A N 1
ATOM 1789 C CA . ILE A 1 221 ? -3.454 -23.051 0.674 1.00 86.56 221 ILE A CA 1
ATOM 1790 C C . ILE A 1 221 ? -4.480 -22.634 -0.393 1.00 86.56 221 ILE A C 1
ATOM 1792 O O . ILE A 1 221 ? -4.287 -21.611 -1.045 1.00 86.56 221 ILE A O 1
ATOM 1796 N N . TYR A 1 222 ? -5.581 -23.376 -0.560 1.00 87.56 222 TYR A N 1
ATOM 1797 C CA . TYR A 1 222 ? -6.605 -23.094 -1.578 1.00 87.56 222 TYR A CA 1
ATOM 1798 C C . TYR A 1 222 ? -7.977 -22.729 -0.989 1.00 87.56 222 TYR A C 1
ATOM 1800 O O . TYR A 1 222 ? -8.799 -22.127 -1.677 1.00 87.56 222 TYR A O 1
ATOM 1808 N N . ALA A 1 223 ? -8.233 -23.017 0.291 1.00 91.62 223 ALA A N 1
ATOM 1809 C CA . ALA A 1 223 ? -9.517 -22.765 0.948 1.00 91.62 223 ALA A CA 1
ATOM 1810 C C . ALA A 1 223 ? -9.946 -21.290 0.887 1.00 91.62 223 ALA A C 1
ATOM 1812 O O . ALA A 1 223 ? -11.138 -20.989 0.808 1.00 91.62 223 ALA A O 1
ATOM 1813 N N . TRP A 1 224 ? -8.991 -20.354 0.892 1.00 92.69 224 TRP A N 1
ATOM 1814 C CA . TRP A 1 224 ? -9.279 -18.919 0.834 1.00 92.69 224 TRP A CA 1
ATOM 1815 C C . TRP A 1 224 ? -10.006 -18.503 -0.456 1.00 92.69 224 TRP A C 1
ATOM 1817 O O . TRP A 1 224 ? -10.709 -17.492 -0.452 1.00 92.69 224 TRP A O 1
ATOM 1827 N N . GLN A 1 225 ? -9.900 -19.281 -1.543 1.00 93.94 225 GLN A N 1
ATOM 1828 C CA . GLN A 1 225 ? -10.576 -18.985 -2.810 1.00 93.94 225 GLN A CA 1
ATOM 1829 C C . GLN A 1 225 ? -12.102 -18.910 -2.652 1.00 93.94 225 GLN A C 1
ATOM 1831 O O . GLN A 1 225 ? -12.757 -18.185 -3.400 1.00 93.94 225 GLN A O 1
ATOM 1836 N N . VAL A 1 226 ? -12.674 -19.589 -1.649 1.00 94.75 226 VAL A N 1
ATOM 1837 C CA . VAL A 1 226 ? -14.111 -19.536 -1.333 1.00 94.75 226 VAL A CA 1
ATOM 1838 C C . VAL A 1 226 ? -14.573 -18.102 -1.045 1.00 94.75 226 VAL A C 1
ATOM 1840 O O . VAL A 1 226 ? -15.682 -17.724 -1.420 1.00 94.75 226 VAL A O 1
ATOM 1843 N N . PHE A 1 227 ? -13.719 -17.252 -0.465 1.00 94.75 227 PHE A N 1
ATOM 1844 C CA . PHE A 1 227 ? -14.068 -15.856 -0.189 1.00 94.75 227 PHE A CA 1
ATOM 1845 C C . PHE A 1 227 ? -14.300 -15.021 -1.456 1.00 94.75 227 PHE A C 1
ATOM 1847 O O . PHE A 1 227 ? -15.012 -14.019 -1.385 1.00 94.75 227 PHE A O 1
ATOM 1854 N N . LEU A 1 228 ? -13.800 -15.446 -2.624 1.00 94.25 228 LEU A N 1
ATOM 1855 C CA . LEU A 1 228 ? -14.078 -14.784 -3.906 1.00 94.25 228 LEU A CA 1
ATOM 1856 C C . LEU A 1 228 ? -15.556 -14.888 -4.311 1.00 94.25 228 LEU A C 1
ATOM 1858 O O . LEU A 1 228 ? -16.015 -14.113 -5.145 1.00 94.25 228 LEU A O 1
ATOM 1862 N N . LEU A 1 229 ? -16.329 -15.781 -3.689 1.00 94.00 229 LEU A N 1
A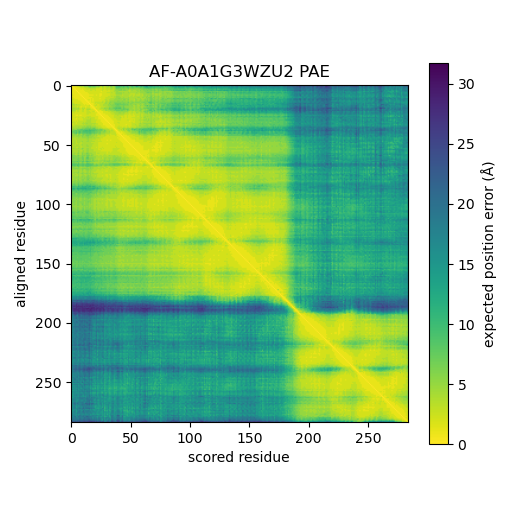TOM 1863 C CA . LEU A 1 229 ? -17.770 -15.882 -3.904 1.00 94.00 229 LEU A CA 1
ATOM 1864 C C . LEU A 1 229 ? -18.534 -14.682 -3.314 1.00 94.00 229 LEU A C 1
ATOM 1866 O O . LEU A 1 229 ? -19.560 -14.290 -3.863 1.00 94.00 229 LEU A O 1
ATOM 1870 N N . ILE A 1 230 ? -18.014 -14.040 -2.259 1.00 92.81 230 ILE A N 1
ATOM 1871 C CA . ILE A 1 230 ? -18.636 -12.862 -1.626 1.00 92.81 230 ILE A CA 1
ATOM 1872 C C . ILE A 1 230 ? -18.827 -11.711 -2.632 1.00 92.81 230 ILE A C 1
ATOM 1874 O O . ILE A 1 230 ? -19.968 -11.281 -2.821 1.00 92.81 230 ILE A O 1
ATOM 1878 N N . PRO A 1 231 ? -17.775 -11.206 -3.309 1.00 91.69 231 PRO A N 1
ATOM 1879 C CA . PRO A 1 231 ? -17.942 -10.138 -4.289 1.00 91.69 231 PRO A CA 1
ATOM 1880 C C . PRO A 1 231 ? -18.750 -10.579 -5.518 1.00 91.69 231 PRO A C 1
ATOM 1882 O O . PRO A 1 231 ? -19.508 -9.772 -6.049 1.00 91.69 231 PRO A O 1
ATOM 1885 N N . VAL A 1 232 ? -18.670 -11.849 -5.940 1.00 92.56 232 VAL A N 1
ATOM 1886 C CA . VAL A 1 232 ? -19.495 -12.372 -7.046 1.00 92.56 232 VAL A CA 1
ATOM 1887 C C . VAL A 1 232 ? -20.982 -12.284 -6.703 1.00 92.56 232 VAL A C 1
ATOM 1889 O O . VAL A 1 232 ? -21.761 -11.729 -7.478 1.00 92.56 232 VAL A O 1
ATOM 1892 N N . VAL A 1 233 ? -21.386 -12.769 -5.527 1.00 92.50 233 VAL A N 1
ATOM 1893 C CA . VAL A 1 233 ? -22.781 -12.683 -5.074 1.00 92.50 233 VAL A CA 1
ATOM 1894 C C . VAL A 1 233 ? -23.205 -11.232 -4.864 1.00 92.50 233 VAL A C 1
ATOM 1896 O O . VAL A 1 233 ? -24.330 -10.884 -5.212 1.00 92.50 233 VAL A O 1
ATOM 1899 N N . ALA A 1 234 ? -22.320 -10.366 -4.363 1.00 88.44 234 ALA A N 1
ATOM 1900 C CA . ALA A 1 234 ? -22.612 -8.941 -4.234 1.00 88.44 234 ALA A CA 1
ATOM 1901 C C . ALA A 1 234 ? -22.934 -8.299 -5.597 1.00 88.44 234 ALA A C 1
ATOM 1903 O O . ALA A 1 234 ? -23.949 -7.617 -5.725 1.00 88.44 234 ALA A O 1
ATOM 1904 N N . ILE A 1 235 ? -22.142 -8.576 -6.637 1.00 89.19 235 ILE A N 1
ATOM 1905 C CA . ILE A 1 235 ? -22.401 -8.075 -7.997 1.00 89.19 235 ILE A CA 1
ATOM 1906 C C . ILE A 1 235 ? -23.738 -8.611 -8.519 1.00 89.19 235 ILE A C 1
ATOM 1908 O O . ILE A 1 235 ? -24.557 -7.842 -9.010 1.00 89.19 235 ILE A O 1
ATOM 1912 N N . LEU A 1 236 ? -23.997 -9.912 -8.367 1.00 89.00 236 LEU A N 1
ATOM 1913 C CA . LEU A 1 236 ? -25.244 -10.532 -8.825 1.00 89.00 236 LEU A CA 1
ATOM 1914 C C . LEU A 1 236 ? -26.484 -10.008 -8.089 1.00 89.00 236 LEU A C 1
ATOM 1916 O O . LEU A 1 236 ? -27.562 -9.917 -8.674 1.00 89.00 236 LEU A O 1
ATOM 1920 N N . ALA A 1 237 ? -26.349 -9.690 -6.802 1.00 85.75 237 ALA A N 1
ATOM 1921 C CA . ALA A 1 237 ? -27.453 -9.223 -5.980 1.00 85.75 237 ALA A CA 1
ATOM 1922 C C . ALA A 1 237 ? -27.737 -7.728 -6.188 1.00 85.75 237 ALA A C 1
ATOM 1924 O O . ALA A 1 237 ? -28.906 -7.331 -6.216 1.00 85.75 237 ALA A O 1
ATOM 1925 N N . PHE A 1 238 ? -26.711 -6.881 -6.311 1.00 82.44 238 PHE A N 1
ATOM 1926 C CA . PHE A 1 238 ? -26.865 -5.421 -6.305 1.00 82.44 238 PHE A CA 1
ATOM 1927 C C . PHE A 1 238 ? -26.805 -4.778 -7.687 1.00 82.44 238 PHE A C 1
ATOM 1929 O O . PHE A 1 238 ? -27.518 -3.796 -7.902 1.00 82.44 238 PHE A O 1
ATOM 1936 N N . ASP A 1 239 ? -26.059 -5.356 -8.622 1.00 80.69 239 ASP A N 1
ATOM 1937 C CA . ASP A 1 239 ? -25.917 -4.850 -9.982 1.00 80.69 239 ASP A CA 1
ATOM 1938 C C . ASP A 1 239 ? -26.705 -5.688 -10.996 1.00 80.69 239 ASP A C 1
ATOM 1940 O O . ASP A 1 239 ? -27.184 -6.791 -10.728 1.00 80.69 239 ASP A O 1
ATOM 1944 N N . LYS A 1 240 ? -26.851 -5.150 -12.212 1.00 80.50 240 LYS A N 1
ATOM 1945 C CA . LYS A 1 240 ? -27.259 -5.968 -13.359 1.00 80.50 240 LYS A CA 1
ATOM 1946 C C . LYS A 1 240 ? -26.141 -6.953 -13.683 1.00 80.50 240 LYS A C 1
ATOM 1948 O O . LYS A 1 240 ? -24.966 -6.589 -13.628 1.00 80.50 240 LYS A O 1
ATOM 1953 N N . PHE A 1 241 ? -26.522 -8.171 -14.061 1.00 83.81 241 PHE A N 1
ATOM 1954 C CA . PHE A 1 241 ? -25.574 -9.188 -14.500 1.00 83.81 241 PHE A CA 1
ATOM 1955 C C . PHE A 1 241 ? -24.700 -8.645 -15.635 1.00 83.81 241 PHE A C 1
ATOM 1957 O O . PHE A 1 241 ? -25.215 -8.243 -16.677 1.00 83.81 241 PHE A O 1
ATOM 1964 N N . ARG A 1 242 ? -23.387 -8.637 -15.404 1.00 86.56 242 ARG A N 1
ATOM 1965 C CA . ARG A 1 242 ? -22.355 -8.243 -16.362 1.00 86.56 242 ARG A CA 1
ATOM 1966 C C . ARG A 1 242 ? -21.227 -9.248 -16.263 1.00 86.56 242 ARG A C 1
ATOM 1968 O O . ARG A 1 242 ? -20.625 -9.394 -15.195 1.00 86.56 242 ARG A O 1
ATOM 1975 N N . PHE A 1 243 ? -20.960 -9.968 -17.346 1.00 86.69 243 PHE A N 1
ATOM 1976 C CA . PHE A 1 243 ? -19.941 -11.016 -17.335 1.00 86.69 243 PHE A CA 1
ATOM 1977 C C . PHE A 1 243 ? -18.551 -10.415 -17.088 1.00 86.69 243 PHE A C 1
ATOM 1979 O O . PHE A 1 243 ? -17.755 -10.975 -16.333 1.00 86.69 243 PHE A O 1
ATOM 1986 N N . THR A 1 244 ? -18.314 -9.205 -17.599 1.00 88.38 244 THR A N 1
ATOM 1987 C CA . THR A 1 244 ? -17.127 -8.384 -17.316 1.00 88.38 244 THR A CA 1
ATOM 1988 C C . THR A 1 244 ? -16.847 -8.165 -15.833 1.00 88.38 244 THR A C 1
ATOM 1990 O O . THR A 1 244 ? -15.686 -8.160 -15.431 1.00 88.38 244 THR A O 1
ATOM 1993 N N . ALA A 1 245 ? -17.881 -8.012 -15.005 1.00 88.56 245 ALA A N 1
ATOM 1994 C CA . ALA A 1 245 ? -17.724 -7.751 -13.577 1.00 88.56 245 ALA A CA 1
ATOM 1995 C C . ALA A 1 245 ? -17.327 -9.014 -12.788 1.00 88.56 245 ALA A C 1
ATOM 1997 O O . ALA A 1 245 ? -16.655 -8.923 -11.763 1.00 88.56 245 ALA A O 1
ATOM 1998 N N . ILE A 1 246 ? -17.713 -10.197 -13.276 1.00 92.88 246 ILE A N 1
ATOM 1999 C CA . ILE A 1 246 ? -17.470 -11.490 -12.615 1.00 92.88 246 ILE A CA 1
ATOM 2000 C C . ILE A 1 246 ? -16.163 -12.137 -13.106 1.00 92.88 246 ILE A C 1
ATOM 2002 O O . ILE A 1 246 ? -15.503 -12.859 -12.353 1.00 92.88 246 ILE A O 1
ATOM 2006 N N . ALA A 1 247 ? -15.755 -11.847 -14.345 1.00 93.19 247 ALA A N 1
ATOM 2007 C CA . ALA A 1 247 ? -14.585 -12.425 -15.003 1.00 93.19 247 ALA A CA 1
ATOM 2008 C C . ALA A 1 247 ? -13.280 -12.393 -14.177 1.00 93.19 247 ALA A C 1
ATOM 2010 O O . ALA A 1 247 ? -12.592 -13.415 -14.169 1.00 93.19 247 ALA A O 1
ATOM 2011 N N . PRO A 1 248 ? -12.923 -11.318 -13.440 1.00 94.12 248 PRO A N 1
ATOM 2012 C CA . PRO A 1 248 ? -11.702 -11.307 -12.633 1.00 94.12 248 PRO A CA 1
ATOM 2013 C C . PRO A 1 248 ? -11.700 -12.370 -11.530 1.00 94.12 248 PRO A C 1
ATOM 2015 O O . PRO A 1 248 ? -10.691 -13.035 -11.320 1.00 94.12 248 PRO A O 1
ATOM 2018 N N . PHE A 1 249 ? -12.834 -12.579 -10.858 1.00 94.69 249 PHE A N 1
ATOM 2019 C CA . PHE A 1 249 ? -12.953 -13.578 -9.793 1.00 94.69 249 PHE A CA 1
ATOM 2020 C C . PHE A 1 249 ? -12.837 -14.994 -10.356 1.00 94.69 249 PHE A C 1
ATOM 2022 O O . PHE A 1 249 ? -12.110 -15.820 -9.809 1.00 94.69 249 PHE A O 1
ATOM 2029 N N . VAL A 1 250 ? -13.483 -15.248 -11.498 1.00 94.00 250 VAL A N 1
ATOM 2030 C CA . VAL A 1 250 ? -13.387 -16.529 -12.214 1.00 94.00 250 VAL A CA 1
ATOM 2031 C C . VAL A 1 250 ? -11.954 -16.792 -12.673 1.00 94.00 250 VAL A C 1
ATOM 2033 O O . VAL A 1 250 ? -11.444 -17.893 -12.477 1.00 94.00 250 VAL A O 1
ATOM 2036 N N . ALA A 1 251 ? -11.279 -15.783 -13.228 1.00 94.56 251 ALA A N 1
ATOM 2037 C CA . ALA A 1 251 ? -9.890 -15.893 -13.658 1.00 94.56 251 ALA A CA 1
ATOM 2038 C C . ALA A 1 251 ? -8.952 -16.236 -12.492 1.00 94.56 251 ALA A C 1
ATOM 2040 O O . ALA A 1 251 ? -8.109 -17.114 -12.639 1.00 94.56 251 ALA A O 1
ATOM 2041 N N . VAL A 1 252 ? -9.124 -15.604 -11.325 1.00 93.69 252 VAL A N 1
ATOM 2042 C CA . VAL A 1 252 ? -8.323 -15.899 -10.124 1.00 93.69 252 VAL A CA 1
ATOM 2043 C C . VAL A 1 252 ? -8.583 -17.316 -9.615 1.00 93.69 252 VAL A C 1
ATOM 2045 O O . VAL A 1 252 ? -7.632 -18.024 -9.282 1.00 93.69 252 VAL A O 1
ATOM 2048 N N . VAL A 1 253 ? -9.847 -17.756 -9.580 1.00 95.25 253 VAL A N 1
ATOM 2049 C CA . VAL A 1 253 ? -10.186 -19.135 -9.200 1.00 95.25 253 VAL A CA 1
ATOM 2050 C C . VAL A 1 253 ? -9.477 -20.118 -10.130 1.00 95.25 253 VAL A C 1
ATOM 2052 O O . VAL A 1 253 ? -8.733 -20.970 -9.657 1.00 95.25 253 VAL A O 1
ATOM 2055 N N . LEU A 1 254 ? -9.613 -19.943 -11.446 1.00 94.69 254 LEU A N 1
ATOM 2056 C CA . LEU A 1 254 ? -8.970 -20.804 -12.439 1.00 94.69 254 LEU A CA 1
ATOM 2057 C C . LEU A 1 254 ? -7.441 -20.763 -12.359 1.00 94.69 254 LEU A C 1
ATOM 2059 O O . LEU A 1 254 ? -6.813 -21.816 -12.410 1.00 94.69 254 LEU A O 1
ATOM 2063 N N . PHE A 1 255 ? -6.840 -19.581 -12.198 1.00 94.94 255 PHE A N 1
ATOM 2064 C CA . PHE A 1 255 ? -5.390 -19.413 -12.102 1.00 94.94 255 PHE A CA 1
ATOM 2065 C C . PHE A 1 255 ? -4.797 -20.274 -10.983 1.00 94.94 255 PHE A C 1
ATOM 2067 O O . PHE A 1 255 ? -3.863 -21.046 -11.209 1.00 94.94 255 PHE A O 1
ATOM 2074 N N . PHE A 1 256 ? -5.367 -20.162 -9.783 1.00 94.12 256 PHE A N 1
ATOM 2075 C CA . PHE A 1 256 ? -4.891 -20.884 -8.610 1.00 94.12 256 PHE A CA 1
ATOM 2076 C C . PHE A 1 256 ? -5.328 -22.351 -8.608 1.00 94.12 256 PHE A C 1
ATOM 2078 O O . PHE A 1 256 ? -4.547 -23.194 -8.187 1.00 94.12 256 PHE A O 1
ATOM 2085 N N . SER A 1 257 ? -6.513 -22.698 -9.124 1.00 93.94 257 SER A N 1
ATOM 2086 C CA . SER A 1 257 ? -6.923 -24.104 -9.231 1.00 93.94 257 SER A CA 1
ATOM 2087 C C . SER A 1 257 ? -6.055 -24.865 -10.238 1.00 93.94 257 SER A C 1
ATOM 2089 O O . SER A 1 257 ? -5.572 -25.949 -9.933 1.00 93.94 257 SER A O 1
ATOM 2091 N N . ILE A 1 258 ? -5.780 -24.290 -11.412 1.00 94.62 258 ILE A N 1
ATOM 2092 C CA . ILE A 1 258 ? -4.872 -24.900 -12.395 1.00 94.62 258 ILE A CA 1
ATOM 2093 C C . ILE A 1 258 ? -3.443 -24.957 -11.837 1.00 94.62 258 ILE A C 1
ATOM 2095 O O . ILE A 1 258 ? -2.765 -25.974 -11.965 1.00 94.62 258 ILE A O 1
ATOM 2099 N N . GLY A 1 259 ? -2.996 -23.880 -11.187 1.00 92.12 259 GLY A N 1
ATOM 2100 C CA . GLY A 1 259 ? -1.672 -23.799 -10.582 1.00 92.12 259 GLY A CA 1
ATOM 2101 C C . GLY A 1 259 ? -1.445 -24.845 -9.491 1.00 92.12 259 GLY A C 1
ATOM 2102 O O . GLY A 1 259 ? -0.500 -25.615 -9.586 1.00 92.12 259 GLY A O 1
ATOM 2103 N N . TYR A 1 260 ? -2.318 -24.922 -8.485 1.00 90.00 260 TYR A N 1
ATOM 2104 C CA . TYR A 1 260 ? -2.120 -25.815 -7.341 1.00 90.00 260 TYR A CA 1
ATOM 2105 C C . TYR A 1 260 ? -2.458 -27.282 -7.624 1.00 90.00 260 TYR A C 1
ATOM 2107 O O . TYR A 1 260 ? -1.743 -28.153 -7.141 1.00 90.00 260 TYR A O 1
ATOM 2115 N N . PHE A 1 261 ? -3.518 -27.585 -8.386 1.00 92.44 261 PHE A N 1
ATOM 2116 C CA . PHE A 1 261 ? -3.922 -28.981 -8.618 1.00 92.44 261 PHE A CA 1
ATOM 2117 C C . PHE A 1 261 ? -3.150 -29.662 -9.756 1.00 92.44 261 PHE A C 1
ATOM 2119 O O . PHE A 1 261 ? -3.049 -30.886 -9.757 1.00 92.44 261 PHE A O 1
ATOM 2126 N N . PHE A 1 262 ? -2.611 -28.897 -10.713 1.00 93.81 262 PHE A N 1
ATOM 2127 C CA . PHE A 1 262 ? -1.910 -29.447 -11.881 1.00 93.81 262 PHE A CA 1
ATOM 2128 C C . PHE A 1 262 ? -0.445 -29.003 -11.995 1.00 93.81 262 PHE A C 1
ATOM 2130 O O . PHE A 1 262 ? 0.224 -29.415 -12.937 1.00 93.81 262 PHE A O 1
ATOM 2137 N N . ASP A 1 263 ? 0.056 -28.168 -11.078 1.00 92.19 263 ASP A N 1
ATOM 2138 C CA . ASP A 1 263 ? 1.404 -27.569 -11.127 1.00 92.19 263 ASP A CA 1
ATOM 2139 C C . ASP A 1 263 ? 1.668 -26.750 -12.414 1.00 92.19 263 ASP A C 1
ATOM 2141 O O . ASP A 1 263 ? 2.786 -26.583 -12.901 1.00 92.19 263 ASP A O 1
ATOM 2145 N N . MET A 1 264 ? 0.599 -26.209 -13.012 1.00 94.62 264 MET A N 1
ATOM 2146 C CA . MET A 1 264 ? 0.640 -25.520 -14.308 1.00 94.62 264 MET A CA 1
ATOM 2147 C C . MET A 1 264 ? 0.565 -23.994 -14.176 1.00 94.62 264 MET A C 1
ATOM 2149 O O . MET A 1 264 ? -0.095 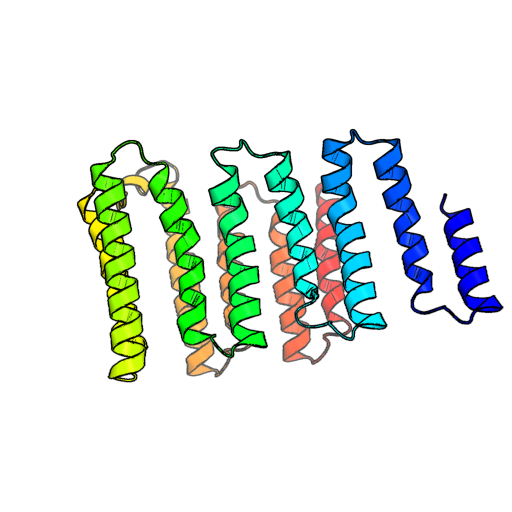-23.327 -14.974 1.00 94.62 264 MET A O 1
ATOM 2153 N N . PHE A 1 265 ? 1.274 -23.402 -13.207 1.00 90.44 265 PHE A N 1
ATOM 2154 C CA . PHE A 1 265 ? 1.316 -21.937 -13.034 1.00 90.44 265 PHE A CA 1
ATOM 2155 C C . PHE A 1 265 ? 1.820 -21.186 -14.280 1.00 90.44 265 PHE A C 1
ATOM 2157 O O . PHE A 1 265 ? 1.401 -20.066 -14.565 1.00 90.44 265 PHE A O 1
ATOM 2164 N N . HIS A 1 266 ? 2.684 -21.832 -15.064 1.00 87.56 266 HIS A N 1
ATOM 2165 C CA . HIS A 1 266 ? 3.233 -21.287 -16.304 1.00 87.56 266 HIS A CA 1
ATOM 2166 C C . HIS A 1 266 ? 2.191 -21.127 -17.429 1.00 87.56 266 HIS A C 1
ATOM 2168 O O . HIS A 1 266 ? 2.409 -20.326 -18.336 1.00 87.56 266 HIS A O 1
ATOM 2174 N N . ILE A 1 267 ? 1.058 -21.841 -17.372 1.00 91.62 267 ILE A N 1
ATOM 2175 C CA . ILE A 1 267 ? -0.061 -21.720 -18.330 1.00 91.62 267 ILE A CA 1
ATOM 2176 C C . ILE A 1 267 ? -1.278 -21.057 -17.679 1.00 91.62 267 ILE A C 1
ATOM 2178 O O . ILE A 1 267 ? -2.055 -20.391 -18.361 1.00 91.62 267 ILE A O 1
ATOM 2182 N N . SER A 1 268 ? -1.453 -21.195 -16.363 1.00 92.00 268 SER A N 1
ATOM 2183 C CA . SER A 1 268 ? -2.667 -20.758 -15.670 1.00 92.00 268 SER A CA 1
ATOM 2184 C C . SER A 1 268 ? -2.940 -19.254 -15.788 1.00 92.00 268 SER A C 1
ATOM 2186 O O . SER A 1 268 ? -4.095 -18.839 -15.695 1.00 92.00 268 SER A O 1
ATOM 2188 N N . TRP A 1 269 ? -1.924 -18.429 -16.073 1.00 87.75 269 TRP A N 1
ATOM 2189 C CA . TRP A 1 269 ? -2.094 -16.996 -16.345 1.00 87.75 269 TRP A CA 1
ATOM 2190 C C . TRP A 1 269 ? -3.001 -16.711 -17.555 1.00 87.75 269 TRP A C 1
ATOM 2192 O O . TRP A 1 269 ? -3.623 -15.649 -17.609 1.00 87.75 269 TRP A O 1
ATOM 2202 N N . LEU A 1 270 ? -3.153 -17.659 -18.491 1.00 91.88 270 LEU A N 1
ATOM 2203 C CA . LEU A 1 270 ? -4.099 -17.548 -19.607 1.00 91.88 270 LEU A CA 1
ATOM 2204 C C . LEU A 1 270 ? -5.549 -17.388 -19.131 1.00 91.88 270 LEU A C 1
ATOM 2206 O O . LEU A 1 270 ? -6.354 -16.800 -19.850 1.00 91.88 270 LEU A O 1
ATOM 2210 N N . ALA A 1 271 ? -5.886 -17.824 -17.912 1.00 92.38 271 ALA A N 1
ATOM 2211 C CA . ALA A 1 271 ? -7.203 -17.592 -17.322 1.00 92.38 271 ALA A CA 1
ATOM 2212 C C . ALA A 1 271 ? -7.563 -16.096 -17.251 1.00 92.38 271 ALA A C 1
ATOM 2214 O O . ALA A 1 271 ? -8.729 -15.734 -17.399 1.00 92.38 271 ALA A O 1
ATOM 2215 N N . PHE A 1 272 ? -6.578 -15.202 -17.110 1.00 92.19 272 PHE A N 1
ATOM 2216 C CA . PHE A 1 272 ? -6.821 -13.757 -17.097 1.00 92.19 272 PHE A CA 1
ATOM 2217 C C . PHE A 1 272 ? -7.262 -13.199 -18.456 1.00 92.19 272 PHE A C 1
ATOM 2219 O O . PHE A 1 272 ? -7.837 -12.112 -18.495 1.00 92.19 272 PHE A O 1
ATOM 2226 N N . MET A 1 273 ? -7.098 -13.946 -19.556 1.00 93.19 273 MET A N 1
ATOM 2227 C CA . MET A 1 273 ? -7.656 -13.574 -20.863 1.00 93.19 273 MET A CA 1
ATOM 2228 C C . MET A 1 273 ? -9.191 -13.608 -20.883 1.00 93.19 273 MET A C 1
ATOM 2230 O O . MET A 1 273 ? -9.798 -12.960 -21.733 1.00 93.19 273 MET A O 1
ATOM 2234 N N . ILE A 1 274 ? -9.842 -14.273 -19.920 1.00 92.38 274 ILE A N 1
ATOM 2235 C CA . ILE A 1 274 ? -11.305 -14.233 -19.767 1.00 92.38 274 ILE A CA 1
ATOM 2236 C C . ILE A 1 274 ? -11.791 -12.794 -19.546 1.00 92.38 274 ILE A C 1
ATOM 2238 O O . ILE A 1 274 ? -12.870 -12.450 -20.012 1.00 92.38 274 ILE A O 1
ATOM 2242 N N . ILE A 1 275 ? -10.996 -11.932 -18.902 1.00 90.81 275 ILE A N 1
ATOM 2243 C CA . ILE A 1 275 ? -11.371 -10.539 -18.615 1.00 90.81 275 ILE A CA 1
ATOM 2244 C C . ILE A 1 275 ? -11.555 -9.717 -19.907 1.00 90.81 275 ILE A C 1
ATOM 2246 O O . ILE A 1 275 ? -12.654 -9.198 -20.118 1.00 90.81 275 ILE A O 1
ATOM 2250 N N . PRO A 1 276 ? -10.553 -9.593 -20.805 1.00 89.19 276 PRO A N 1
ATOM 2251 C CA . PRO A 1 276 ? -10.750 -8.891 -22.069 1.00 89.19 276 PRO A CA 1
ATOM 2252 C C . PRO A 1 276 ? -11.750 -9.601 -22.992 1.00 89.19 276 PRO A C 1
ATOM 2254 O O . PRO A 1 276 ? -12.518 -8.919 -23.663 1.00 89.19 276 PRO A O 1
ATOM 2257 N N . ILE A 1 277 ? -11.808 -10.941 -23.006 1.00 91.38 277 ILE A N 1
ATOM 2258 C CA . ILE A 1 277 ? -12.797 -11.684 -23.813 1.00 91.38 277 ILE A CA 1
ATOM 2259 C C . ILE A 1 277 ? -14.224 -11.355 -23.360 1.00 91.38 277 ILE A C 1
ATOM 2261 O O . ILE A 1 277 ? -15.078 -11.061 -24.195 1.00 91.38 277 ILE A O 1
ATOM 2265 N N . ALA A 1 278 ? -14.474 -11.342 -22.049 1.00 89.56 278 ALA A N 1
ATOM 2266 C CA . ALA A 1 278 ? -15.755 -10.946 -21.477 1.00 89.56 278 ALA A CA 1
ATOM 2267 C C . ALA A 1 278 ? -16.145 -9.527 -21.903 1.00 89.56 278 ALA A C 1
ATOM 2269 O O . ALA A 1 278 ? -17.288 -9.295 -22.283 1.00 89.56 278 ALA A O 1
ATOM 2270 N N . ALA A 1 279 ? -15.187 -8.596 -21.890 1.00 87.31 279 ALA A N 1
ATOM 2271 C CA . ALA A 1 279 ? -15.418 -7.217 -22.308 1.00 87.31 279 ALA A CA 1
ATOM 2272 C C . ALA A 1 279 ? -15.766 -7.091 -23.791 1.00 87.31 279 ALA A C 1
ATOM 2274 O O . ALA A 1 279 ? -16.621 -6.283 -24.139 1.00 87.31 279 ALA A O 1
ATOM 2275 N N . ILE A 1 280 ? -15.140 -7.880 -24.662 1.00 89.81 280 ILE A N 1
ATOM 2276 C CA . ILE A 1 280 ? -15.457 -7.868 -26.093 1.00 89.81 280 ILE A CA 1
ATOM 2277 C C . ILE A 1 280 ? -16.857 -8.440 -26.327 1.00 89.81 280 ILE A C 1
ATOM 2279 O O . ILE A 1 280 ? -17.656 -7.804 -27.001 1.00 89.81 280 ILE A O 1
ATOM 2283 N N . LEU A 1 281 ? -17.169 -9.603 -25.746 1.00 89.94 281 LEU A N 1
ATOM 2284 C CA . LEU A 1 281 ? -18.456 -10.279 -25.944 1.00 89.94 281 LEU A CA 1
ATOM 2285 C C . LEU A 1 281 ? -19.646 -9.481 -25.407 1.00 89.94 281 LEU A C 1
ATOM 2287 O O . LEU A 1 281 ? -20.733 -9.569 -25.961 1.00 89.94 281 LEU A O 1
ATOM 2291 N N . GLU A 1 282 ? -19.457 -8.724 -24.328 1.00 86.62 282 GLU A N 1
ATOM 2292 C CA . GLU A 1 282 ? -20.524 -7.916 -23.731 1.00 86.62 282 GLU A CA 1
ATOM 2293 C C . GLU A 1 282 ? -20.791 -6.610 -24.505 1.00 86.62 282 GLU A C 1
ATOM 2295 O O . GLU A 1 282 ? -21.873 -6.042 -24.383 1.00 86.62 282 GLU A O 1
ATOM 2300 N N . ASN A 1 283 ? -19.826 -6.140 -25.306 1.00 81.12 283 ASN A N 1
ATOM 2301 C CA . ASN A 1 283 ? -19.937 -4.920 -26.118 1.00 81.12 283 ASN A CA 1
ATOM 2302 C C . ASN A 1 283 ? -20.119 -5.191 -27.628 1.00 81.12 283 ASN A C 1
ATOM 2304 O O . ASN A 1 283 ? -20.119 -4.234 -28.405 1.00 81.12 283 ASN A O 1
ATOM 2308 N N . ALA A 1 284 ? -20.215 -6.460 -28.039 1.00 74.12 284 ALA A N 1
ATOM 2309 C CA . ALA A 1 284 ? -20.445 -6.896 -29.421 1.00 74.12 284 ALA A CA 1
ATOM 2310 C C . ALA A 1 284 ? -21.944 -6.995 -29.735 1.00 74.12 284 ALA A C 1
ATOM 2312 O O . ALA A 1 284 ? -22.318 -6.617 -30.868 1.00 74.12 284 ALA A O 1
#

Foldseek 3Di:
DQVVLVVQLVCCCPVVVNNPVSCLSVLVVVLVVLVVPHDPLVSQLVCQVNVLVVQCVCCCPVVVPVVPSNLSNLSNVLSVLVRPDDPLCSCLSCQVSVLVVQQSCCCPVVVCNLLSNLSSVVNVLSVLVPDPDPVLNVQLVVLSVQLSVQQCCCCPVVVNNVVSNCSVVRSVVSCVVVVVDDPPPVVCDDPLVVLVVQLVVLVVVLVVQLVCCCPVVVNNQLSNLSCLVNQVSNCVSPHDDQQLSSQVSQLVNQLVCCCPVVVVNVCSNCSNVSNVVSVVVRVD

Radius of gyration: 24.94 Å; Cα contacts (8 Å, |Δi|>4): 249; chains: 1; bounding box: 64×51×65 Å

Mean predicted aligned error: 9.68 Å

Secondary structure (DSSP, 8-state):
-HHHHH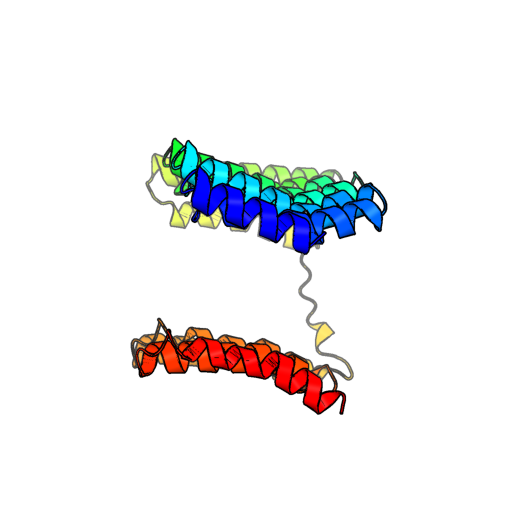HHHHHHHHHH--HHHHGGGGGHHHHHHHHHHS-HHHHHHHHHHHHHHHHHHHHHHHH--HHHHGGGGGHHHHHHHHHHS-HHHHHHHHHHHHHHHHHHHHHHHH--HHHHGGGGGHHHHHHHHT-S-HHHHHHHHHHHHHHHHHHHHHHHHH--HHHHHGGGHHHHHHHHHTT-S---GGGGSSTTHHHHHHHHHHHHHHHHHHHHHHHHH--HHHHGGGGGHHHHHHHHHHS---HHHHHHHHHHHHHHHHHHHHS-HHHHGGGGGHHHHHHHHHH-